Protein AF-A0A1H3S1V5-F1 (afdb_monomer_lite)

Sequence (196 aa):
MNLAVDYFEAGKFLKTAIDEETIELDSPAAMEHCFAHSAELAMKSLLLGTVEDFDLKKFGHDLKRLYQRVSELSEAKQAAEYMGQSLSEWIVVVPTDGPVTLNLPSNGEDIQIGDRNGITPENLFDWYGKYHSSDGGWHRYGYQHIEKRTIVWRRTADREPRKTEPFIWALEYWLEGFLRQIEPSIRKANASRIEK

Foldseek 3Di:
DQLLVVLLVVLVVVVVCVVVVVDDDPDNVSSLVSLLVSLQSLLVVLCVLPPVPDDCVVCQSQSLSSLVVVVVDPQLVQLQVQLLVVQLVWFDAPPPPDWFWQDQPDDDPTFTRNPSPRDGVNVLSVSCCVPQPPPSDRDDPDPPPPPRQGWTWTQDPVRDTDIDRVSSSSSSSSSVSCVVGPVVVSVVVRVVVVVD

Secondary structure (DSSP, 8-state):
--HHHHHHHHHHHHHHHHHTTS---S-THHHHHHHHHHHHHHHHHHHHHH-TT--HHHHTT-HHHHHHHHHTSTTHHHHHHHHHHHHHHHB---TTS-SEEE--SSSSPPEEETBTTSS-HHHHHHHHHHHH-SSSSS----TT-GGG---EEEE-TTS-EEEE-HHHHHHHHHHHHIIIIIHHHHHHHHHHHHT-

pLDDT: mean 71.13, std 15.95, range [35.81, 92.75]

Organism: NCBI:txid1244108

Radius of gyration: 17.21 Å; chains: 1; bounding box: 42×32×57 Å

Structure (mmCIF, N/CA/C/O backbone):
data_AF-A0A1H3S1V5-F1
#
_entry.id   AF-A0A1H3S1V5-F1
#
loop_
_atom_site.group_PDB
_atom_site.id
_atom_site.type_symbol
_atom_site.label_atom_id
_atom_site.label_alt_id
_atom_site.label_comp_id
_atom_site.label_asym_id
_atom_site.label_entity_id
_atom_site.label_seq_id
_atom_site.pdbx_PDB_ins_code
_atom_site.Cartn_x
_atom_site.Cartn_y
_atom_site.Cartn_z
_atom_site.occupancy
_atom_site.B_iso_or_equiv
_atom_site.auth_seq_id
_atom_site.auth_comp_id
_atom_site.auth_asym_id
_atom_site.auth_atom_id
_atom_site.pdbx_PDB_model_num
ATOM 1 N N . MET A 1 1 ? 5.015 -10.915 17.009 1.00 48.62 1 MET A N 1
ATOM 2 C CA . MET A 1 1 ? 5.408 -10.530 15.638 1.00 48.62 1 MET A CA 1
ATOM 3 C C . MET A 1 1 ? 4.123 -10.477 14.825 1.00 48.62 1 MET A C 1
ATOM 5 O O . MET A 1 1 ? 3.316 -11.382 14.999 1.00 48.62 1 MET A O 1
ATOM 9 N N . ASN A 1 2 ? 3.824 -9.361 14.154 1.00 78.25 2 ASN A N 1
ATOM 10 C CA . ASN A 1 2 ? 2.509 -9.116 13.542 1.00 78.25 2 ASN A CA 1
ATOM 11 C C . ASN A 1 2 ? 2.539 -9.586 12.079 1.00 78.25 2 ASN A C 1
ATOM 13 O O . ASN A 1 2 ? 3.375 -9.100 11.327 1.00 78.25 2 ASN A O 1
ATOM 17 N N . LEU A 1 3 ? 1.618 -10.471 11.679 1.00 83.50 3 LEU A N 1
ATOM 18 C CA . LEU A 1 3 ? 1.542 -11.054 10.329 1.00 83.50 3 LEU A CA 1
ATOM 19 C C . LEU A 1 3 ? 1.561 -10.002 9.205 1.00 83.50 3 LEU A C 1
ATOM 21 O O . LEU A 1 3 ? 2.122 -10.253 8.144 1.00 83.50 3 LEU A O 1
ATOM 25 N N . ALA A 1 4 ? 0.991 -8.812 9.433 1.00 86.00 4 ALA A N 1
ATOM 26 C CA . ALA A 1 4 ? 1.052 -7.713 8.465 1.00 86.00 4 ALA A CA 1
ATOM 27 C C . ALA A 1 4 ? 2.496 -7.255 8.182 1.00 86.00 4 ALA A C 1
ATOM 29 O O . ALA A 1 4 ? 2.841 -6.975 7.036 1.00 86.00 4 ALA A O 1
ATOM 30 N N . VAL A 1 5 ? 3.343 -7.207 9.214 1.00 88.62 5 VAL A N 1
ATOM 31 C CA . VAL A 1 5 ? 4.764 -6.844 9.097 1.00 88.62 5 VAL A CA 1
ATOM 32 C C . VAL A 1 5 ? 5.539 -7.964 8.412 1.00 88.62 5 VAL A C 1
ATOM 34 O O . VAL A 1 5 ? 6.356 -7.684 7.546 1.00 88.62 5 VAL A O 1
ATOM 37 N N . ASP A 1 6 ? 5.236 -9.225 8.721 1.00 89.94 6 ASP A N 1
ATOM 38 C CA . ASP A 1 6 ? 5.926 -10.365 8.105 1.00 89.94 6 ASP A CA 1
ATOM 39 C C . ASP A 1 6 ? 5.713 -10.394 6.579 1.00 89.94 6 ASP A C 1
ATOM 41 O O . ASP A 1 6 ? 6.662 -10.565 5.814 1.00 89.94 6 ASP A O 1
ATOM 45 N N . TYR A 1 7 ? 4.480 -10.145 6.120 1.00 91.50 7 TYR A N 1
ATOM 46 C CA . TYR A 1 7 ? 4.182 -9.998 4.692 1.00 91.50 7 TYR A CA 1
ATOM 47 C C . TYR A 1 7 ? 4.858 -8.773 4.066 1.00 91.50 7 TYR A C 1
ATOM 49 O O . TYR A 1 7 ? 5.318 -8.846 2.927 1.00 91.50 7 TYR A O 1
ATOM 57 N N . PHE A 1 8 ? 4.937 -7.663 4.802 1.00 92.50 8 PHE A N 1
ATOM 58 C CA . PHE A 1 8 ? 5.590 -6.446 4.331 1.00 92.50 8 PHE A CA 1
ATOM 59 C C . PHE A 1 8 ? 7.091 -6.662 4.091 1.00 92.50 8 PHE A C 1
ATOM 61 O O . PHE A 1 8 ? 7.598 -6.372 3.007 1.00 92.50 8 PHE A O 1
ATOM 68 N N . GLU A 1 9 ? 7.787 -7.244 5.069 1.00 92.75 9 GLU A N 1
ATOM 69 C CA . GLU A 1 9 ? 9.218 -7.545 4.978 1.00 92.75 9 GLU A CA 1
ATOM 70 C C . GLU A 1 9 ? 9.513 -8.585 3.890 1.00 92.75 9 GLU A C 1
ATOM 72 O O . GLU A 1 9 ? 10.481 -8.439 3.144 1.00 92.75 9 GLU A O 1
ATOM 77 N N . ALA A 1 10 ? 8.648 -9.593 3.720 1.00 91.88 10 ALA A N 1
ATOM 78 C CA . ALA A 1 10 ? 8.766 -10.546 2.617 1.00 91.88 10 ALA A CA 1
ATOM 79 C C . ALA A 1 10 ? 8.644 -9.864 1.241 1.00 91.88 10 ALA A C 1
ATOM 81 O O . ALA A 1 10 ? 9.428 -10.156 0.336 1.00 91.88 10 ALA A O 1
ATOM 82 N N . GLY A 1 11 ? 7.707 -8.920 1.087 1.00 91.19 11 GLY A N 1
ATOM 83 C CA . GLY A 1 11 ? 7.558 -8.126 -0.136 1.00 91.19 11 GLY A CA 1
ATOM 84 C C . GLY A 1 11 ? 8.802 -7.289 -0.441 1.00 91.19 11 GLY A C 1
ATOM 85 O O . GLY A 1 11 ? 9.297 -7.302 -1.569 1.00 91.19 11 GLY A O 1
ATOM 86 N N . LYS A 1 12 ? 9.367 -6.627 0.578 1.00 91.44 12 LYS A N 1
ATOM 87 C CA . LYS A 1 12 ? 10.616 -5.857 0.449 1.00 91.44 12 LYS A CA 1
ATOM 88 C C . LYS A 1 12 ? 11.810 -6.731 0.100 1.00 91.44 12 LYS A C 1
ATOM 90 O O . LYS A 1 12 ? 12.605 -6.344 -0.749 1.00 91.44 12 LYS A O 1
ATOM 95 N N . PHE A 1 13 ? 11.923 -7.904 0.716 1.00 92.31 13 PHE A N 1
ATOM 96 C CA . PHE A 1 13 ? 12.975 -8.862 0.396 1.00 92.31 13 PHE A CA 1
ATOM 97 C C . PHE A 1 13 ? 12.930 -9.268 -1.081 1.00 92.31 13 PHE A C 1
ATOM 99 O O . PHE A 1 13 ? 13.941 -9.150 -1.769 1.00 92.31 13 PHE A O 1
ATOM 106 N N . LEU A 1 14 ? 11.760 -9.682 -1.586 1.00 89.19 14 LEU A N 1
ATOM 107 C CA . LEU A 1 14 ? 11.593 -10.059 -2.995 1.00 89.19 14 LEU A CA 1
ATOM 108 C C . LEU A 1 14 ? 11.949 -8.904 -3.932 1.00 89.19 14 LEU A C 1
ATOM 110 O O . LEU A 1 14 ? 12.668 -9.100 -4.906 1.00 89.19 14 LEU A O 1
ATOM 114 N N . LYS A 1 15 ? 11.484 -7.695 -3.612 1.00 87.12 15 LYS A N 1
ATOM 115 C CA . LYS A 1 15 ? 11.785 -6.484 -4.374 1.00 87.12 15 LYS A CA 1
ATOM 116 C C . LYS A 1 15 ? 13.285 -6.210 -4.463 1.00 87.12 15 LYS A C 1
ATOM 118 O O . LYS A 1 15 ? 13.801 -6.025 -5.559 1.00 87.12 15 LYS A O 1
ATOM 123 N N . THR A 1 16 ? 13.977 -6.196 -3.325 1.00 87.69 16 THR A N 1
ATOM 124 C CA . THR A 1 16 ? 15.427 -5.975 -3.273 1.00 87.69 16 THR A CA 1
ATOM 125 C C . THR A 1 16 ? 16.170 -7.058 -4.044 1.00 87.69 16 THR A C 1
ATOM 127 O O . THR A 1 16 ? 17.041 -6.743 -4.843 1.00 87.69 16 THR A O 1
ATOM 130 N N . ALA A 1 17 ? 15.785 -8.323 -3.872 1.00 87.19 17 ALA A N 1
ATOM 131 C CA . ALA A 1 17 ? 16.427 -9.436 -4.556 1.00 87.19 17 ALA A CA 1
ATOM 132 C C . ALA A 1 17 ? 16.296 -9.346 -6.091 1.00 87.19 17 ALA A C 1
ATOM 134 O O . ALA A 1 17 ? 17.249 -9.677 -6.798 1.00 87.19 17 ALA A O 1
ATOM 135 N N . ILE A 1 18 ? 15.151 -8.872 -6.600 1.00 83.06 18 ILE A N 1
ATOM 136 C CA . ILE A 1 18 ? 14.935 -8.588 -8.030 1.00 83.06 18 ILE A CA 1
ATOM 137 C C . ILE A 1 18 ? 15.776 -7.388 -8.481 1.00 83.06 18 ILE A C 1
ATOM 139 O O . ILE A 1 18 ? 16.423 -7.447 -9.523 1.00 83.06 18 ILE A O 1
ATOM 143 N N . ASP A 1 19 ? 15.784 -6.302 -7.703 1.00 79.19 19 ASP A N 1
ATOM 144 C CA . ASP A 1 19 ? 16.542 -5.084 -8.019 1.00 79.19 19 ASP A CA 1
ATOM 145 C C . ASP A 1 19 ? 18.054 -5.333 -8.076 1.00 79.19 19 ASP A C 1
ATOM 147 O O . ASP A 1 19 ? 18.752 -4.731 -8.891 1.00 79.19 19 ASP A O 1
ATOM 151 N N . GLU A 1 20 ? 18.549 -6.231 -7.229 1.00 84.81 20 GLU A N 1
ATOM 152 C CA . GLU A 1 20 ? 19.943 -6.674 -7.180 1.00 84.81 20 GLU A CA 1
ATOM 153 C C . GLU A 1 20 ? 20.251 -7.800 -8.182 1.00 84.81 20 GLU A C 1
ATOM 155 O O . GLU A 1 20 ? 21.365 -8.319 -8.187 1.00 84.81 20 GLU A O 1
ATOM 160 N N . GLU A 1 21 ? 19.282 -8.190 -9.021 1.00 83.06 21 GLU A N 1
ATOM 161 C CA . GLU A 1 21 ? 19.415 -9.255 -10.030 1.00 83.06 21 GLU A CA 1
ATOM 162 C C . GLU A 1 21 ? 19.846 -10.608 -9.427 1.00 83.06 21 GLU A C 1
ATOM 164 O O . GLU A 1 21 ? 20.435 -11.462 -10.089 1.00 83.06 21 GLU A O 1
ATOM 169 N N . THR A 1 22 ? 19.540 -10.824 -8.145 1.00 87.19 22 THR A N 1
ATOM 170 C CA . THR A 1 22 ? 19.853 -12.072 -7.427 1.00 87.19 22 THR A CA 1
ATOM 171 C C . THR A 1 22 ? 18.798 -13.150 -7.654 1.00 87.19 22 THR A C 1
ATOM 173 O O . THR A 1 22 ? 19.099 -14.341 -7.548 1.00 87.19 22 THR A O 1
ATOM 176 N N . ILE A 1 23 ? 17.570 -12.738 -7.978 1.00 84.06 23 ILE A N 1
ATOM 177 C CA . ILE A 1 23 ? 16.473 -13.606 -8.404 1.00 84.06 23 ILE A CA 1
ATOM 178 C C . ILE A 1 23 ? 15.778 -12.993 -9.619 1.00 84.06 23 ILE A C 1
ATOM 180 O O . ILE A 1 23 ? 15.684 -11.773 -9.748 1.00 84.06 23 ILE A O 1
ATOM 184 N N . GLU A 1 24 ? 15.214 -13.848 -10.462 1.00 78.50 24 GLU A N 1
ATOM 185 C CA . GLU A 1 24 ? 14.285 -13.462 -11.519 1.00 78.50 24 GLU A CA 1
ATOM 186 C C . GLU A 1 24 ? 12.944 -14.140 -11.232 1.00 78.50 24 GLU A C 1
ATOM 188 O O . GLU A 1 24 ? 12.896 -15.330 -10.913 1.00 78.50 24 GLU A O 1
ATOM 193 N N . LEU A 1 25 ? 11.854 -13.375 -11.284 1.00 69.56 25 LEU A N 1
ATOM 194 C CA . LEU A 1 25 ? 10.507 -13.922 -11.172 1.00 69.56 25 LEU A CA 1
ATOM 195 C C . LEU A 1 25 ? 9.834 -13.861 -12.536 1.00 69.56 25 LEU A C 1
ATOM 197 O O . LEU A 1 25 ? 9.792 -12.801 -13.156 1.00 69.56 25 LEU A O 1
ATOM 201 N N . ASP A 1 26 ? 9.180 -14.955 -12.923 1.00 68.56 26 ASP A N 1
ATOM 202 C CA . ASP A 1 26 ? 8.329 -15.005 -14.120 1.00 68.56 26 ASP A CA 1
ATOM 203 C C . ASP A 1 26 ? 7.158 -14.003 -14.056 1.00 68.56 26 ASP A C 1
ATOM 205 O O . ASP A 1 26 ? 6.510 -13.709 -15.062 1.00 68.56 26 ASP A O 1
ATOM 209 N N . SER A 1 27 ? 6.842 -13.500 -12.856 1.00 71.00 27 SER A N 1
ATOM 210 C CA . SER A 1 27 ? 5.786 -12.523 -12.613 1.00 71.00 27 SER A CA 1
ATOM 211 C C . SER A 1 27 ? 6.023 -11.731 -11.319 1.00 71.00 27 SER A C 1
ATOM 213 O O . SER A 1 27 ? 6.406 -12.315 -10.302 1.00 71.00 27 SER A O 1
ATOM 215 N N . PRO A 1 28 ? 5.694 -10.424 -11.287 1.00 71.81 28 PRO A N 1
ATOM 216 C CA . PRO A 1 28 ? 5.723 -9.622 -10.061 1.00 71.81 28 PRO A CA 1
ATOM 217 C C . PRO A 1 28 ? 4.599 -9.975 -9.064 1.00 71.81 28 PRO A C 1
ATOM 219 O O . PRO A 1 28 ? 4.577 -9.430 -7.960 1.00 71.81 28 PRO A O 1
ATOM 222 N N . ALA A 1 29 ? 3.682 -10.889 -9.413 1.00 75.12 29 ALA A N 1
ATOM 223 C CA . ALA A 1 29 ? 2.519 -11.240 -8.596 1.00 75.12 29 ALA A CA 1
ATOM 224 C C . ALA A 1 29 ? 2.884 -11.651 -7.161 1.00 75.12 29 ALA A C 1
ATOM 226 O O . ALA A 1 29 ? 2.185 -11.278 -6.226 1.00 75.12 29 ALA A O 1
ATOM 227 N N . ALA A 1 30 ? 3.982 -12.385 -6.955 1.00 80.31 30 ALA A N 1
ATOM 228 C CA . ALA A 1 30 ? 4.390 -12.810 -5.613 1.00 80.31 30 ALA A CA 1
ATOM 229 C C . ALA A 1 30 ? 4.669 -11.613 -4.684 1.00 80.31 30 ALA A C 1
ATOM 231 O O . ALA A 1 30 ? 4.168 -11.565 -3.562 1.00 80.31 30 ALA A O 1
ATOM 232 N N . MET A 1 31 ? 5.414 -10.622 -5.181 1.00 84.81 31 MET A N 1
ATOM 233 C CA . MET A 1 31 ? 5.702 -9.383 -4.457 1.00 84.81 31 MET A CA 1
ATOM 234 C C . MET A 1 31 ? 4.424 -8.568 -4.224 1.00 84.81 31 MET A C 1
ATOM 236 O O . MET A 1 31 ? 4.175 -8.095 -3.117 1.00 84.81 31 MET A O 1
ATOM 240 N N . GLU A 1 32 ? 3.591 -8.445 -5.255 1.00 80.25 32 GLU A N 1
ATOM 241 C CA . GLU A 1 32 ? 2.307 -7.751 -5.187 1.00 80.25 32 GLU A CA 1
ATOM 242 C C . GLU A 1 32 ? 1.382 -8.351 -4.107 1.00 80.25 32 GLU A C 1
ATOM 244 O O . GLU A 1 32 ? 0.835 -7.619 -3.282 1.00 80.25 32 GLU A O 1
ATOM 249 N N . HIS A 1 33 ? 1.282 -9.681 -4.034 1.00 81.75 33 HIS A N 1
ATOM 250 C CA . HIS A 1 33 ? 0.501 -10.392 -3.018 1.00 81.75 33 HIS A CA 1
ATOM 251 C C . HIS A 1 33 ? 1.011 -10.150 -1.596 1.00 81.75 33 HIS A C 1
ATOM 253 O O . HIS A 1 33 ? 0.208 -9.970 -0.678 1.00 81.75 33 HIS A O 1
ATOM 259 N N . CYS A 1 34 ? 2.332 -10.134 -1.401 1.00 88.69 34 CYS A N 1
ATOM 260 C CA . CYS A 1 34 ? 2.924 -9.823 -0.104 1.00 88.69 34 CYS A CA 1
ATOM 261 C C . CYS A 1 34 ? 2.458 -8.449 0.391 1.00 88.69 34 CYS A C 1
ATOM 263 O O . CYS A 1 34 ? 1.924 -8.331 1.496 1.00 88.69 34 CYS A O 1
ATOM 265 N N . PHE A 1 35 ? 2.568 -7.421 -0.448 1.00 89.38 35 PHE A N 1
ATOM 266 C CA . PHE A 1 35 ? 2.099 -6.090 -0.083 1.00 89.38 35 PHE A CA 1
ATOM 267 C C . PHE A 1 35 ? 0.572 -6.044 0.089 1.00 89.38 35 PHE A C 1
ATOM 269 O O . PHE A 1 35 ? 0.082 -5.501 1.074 1.00 89.38 35 PHE A O 1
ATOM 276 N N . ALA A 1 36 ? -0.210 -6.686 -0.774 1.00 85.69 36 ALA A N 1
ATOM 277 C CA . ALA A 1 36 ? -1.666 -6.673 -0.652 1.00 85.69 36 ALA A CA 1
ATOM 278 C C . ALA A 1 36 ? -2.173 -7.305 0.655 1.00 85.69 36 ALA A C 1
ATOM 280 O O . ALA A 1 36 ? -3.034 -6.726 1.318 1.00 85.69 36 ALA A O 1
ATOM 281 N N . HIS A 1 37 ? -1.622 -8.447 1.079 1.00 86.88 37 HIS A N 1
ATOM 282 C CA . HIS A 1 37 ? -2.020 -9.068 2.351 1.00 86.88 37 HIS A CA 1
ATOM 283 C C . HIS A 1 37 ? -1.565 -8.261 3.548 1.00 86.88 37 HIS A C 1
ATOM 285 O O . HIS A 1 37 ? -2.296 -8.166 4.535 1.00 86.88 37 HIS A O 1
ATOM 291 N N . SER A 1 38 ? -0.377 -7.665 3.464 1.00 91.00 38 SER A N 1
ATOM 292 C CA . SER A 1 38 ? 0.070 -6.734 4.487 1.00 91.00 38 SER A CA 1
ATOM 293 C C . SER A 1 38 ? -0.944 -5.597 4.653 1.00 91.00 38 SER A C 1
ATOM 295 O O . SER A 1 38 ? -1.400 -5.349 5.771 1.00 91.00 38 SER A O 1
ATOM 297 N N . ALA A 1 39 ? -1.390 -4.987 3.547 1.00 88.81 39 ALA A N 1
ATOM 298 C CA . ALA A 1 39 ? -2.371 -3.902 3.563 1.00 88.81 39 ALA A CA 1
ATOM 299 C C . ALA A 1 39 ? -3.726 -4.363 4.109 1.00 88.81 39 ALA A C 1
ATOM 301 O O . ALA A 1 39 ? -4.304 -3.699 4.970 1.00 88.81 39 ALA A O 1
ATOM 302 N N . GLU A 1 40 ? -4.207 -5.527 3.671 1.00 88.38 40 GLU A N 1
ATOM 303 C CA . GLU A 1 40 ? -5.454 -6.123 4.150 1.00 88.38 40 GLU A CA 1
ATOM 304 C C . GLU A 1 40 ? -5.443 -6.310 5.673 1.00 88.38 40 GLU A C 1
ATOM 306 O O . GLU A 1 40 ? -6.343 -5.848 6.380 1.00 88.38 40 GLU A O 1
ATOM 311 N N . LEU A 1 41 ? -4.408 -6.980 6.186 1.00 87.69 41 LEU A N 1
ATOM 312 C CA . LEU A 1 41 ? -4.265 -7.295 7.603 1.00 87.69 41 LEU A CA 1
ATOM 313 C C . LEU A 1 41 ? -4.091 -6.027 8.437 1.00 87.69 41 LEU A C 1
ATOM 315 O O . LEU A 1 41 ? -4.678 -5.926 9.517 1.00 87.69 41 LEU A O 1
ATOM 319 N N . ALA A 1 42 ? -3.330 -5.054 7.938 1.00 87.25 42 ALA A N 1
ATOM 320 C CA . ALA A 1 42 ? -3.127 -3.771 8.594 1.00 87.25 42 ALA A CA 1
ATOM 321 C C . ALA A 1 42 ? -4.448 -2.990 8.720 1.00 87.25 42 ALA A C 1
ATOM 323 O O . ALA A 1 42 ? -4.813 -2.574 9.823 1.00 87.25 42 ALA A O 1
ATOM 324 N N . MET A 1 43 ? -5.218 -2.874 7.631 1.00 87.94 43 MET A N 1
ATOM 325 C CA . MET A 1 43 ? -6.525 -2.205 7.639 1.00 87.94 43 MET A CA 1
ATOM 326 C C . MET A 1 43 ? -7.535 -2.918 8.536 1.00 87.94 43 MET A C 1
ATOM 328 O O . MET A 1 43 ? -8.211 -2.269 9.330 1.00 87.94 43 MET A O 1
ATOM 332 N N . LYS A 1 44 ? -7.617 -4.251 8.469 1.00 87.38 44 LYS A N 1
ATOM 333 C CA . LYS A 1 44 ? -8.500 -5.041 9.341 1.00 87.38 44 LYS A CA 1
ATOM 334 C C . LYS A 1 44 ? -8.157 -4.863 10.812 1.00 87.38 44 LYS A C 1
ATOM 336 O O . LYS A 1 44 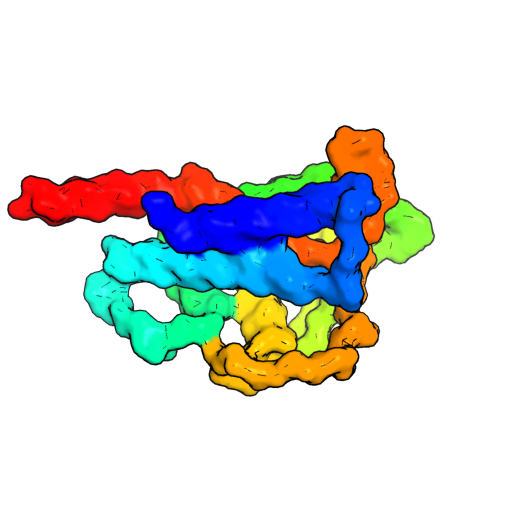? -9.056 -4.662 11.622 1.00 87.38 44 LYS A O 1
ATOM 341 N N . SER A 1 45 ? -6.870 -4.915 11.148 1.00 82.75 45 SER A N 1
ATOM 342 C CA . SER A 1 45 ? -6.399 -4.731 12.524 1.00 82.75 45 SER A CA 1
ATOM 343 C C . SER A 1 45 ? -6.767 -3.348 13.057 1.00 82.75 45 SER A C 1
ATOM 345 O O . SER A 1 45 ? -7.216 -3.226 14.194 1.00 82.75 45 SER A O 1
ATOM 347 N N . LEU A 1 46 ? -6.629 -2.315 12.221 1.00 82.81 46 LEU A N 1
ATOM 348 C CA . LEU A 1 46 ? -7.058 -0.961 12.550 1.00 82.81 46 LEU A CA 1
ATOM 349 C C . LEU A 1 46 ? -8.571 -0.889 12.777 1.00 82.81 46 LEU A C 1
ATOM 351 O O . LEU A 1 46 ? -8.995 -0.448 13.840 1.00 82.81 46 LEU A O 1
ATOM 355 N N . LEU A 1 47 ? -9.375 -1.352 11.819 1.00 85.44 47 LEU A N 1
ATOM 356 C CA . LEU A 1 47 ? -10.835 -1.261 11.888 1.00 85.44 47 LEU A CA 1
ATOM 357 C C . LEU A 1 47 ? -11.411 -2.033 13.080 1.00 85.44 47 LEU A C 1
ATOM 359 O O . LEU A 1 47 ? -12.268 -1.500 13.775 1.00 85.44 47 LEU A O 1
ATOM 363 N N . LEU A 1 48 ? -10.891 -3.229 13.377 1.00 82.88 48 LEU A N 1
ATOM 364 C CA . LEU A 1 48 ? -11.253 -3.989 14.582 1.00 82.88 48 LEU A CA 1
ATOM 365 C C . LEU A 1 48 ? -10.888 -3.252 15.879 1.00 82.88 48 LEU A C 1
ATOM 367 O O . LEU A 1 48 ? -11.541 -3.437 16.899 1.00 82.88 48 LEU A O 1
ATOM 371 N N . GLY A 1 49 ? -9.828 -2.441 15.856 1.00 78.12 49 GLY A N 1
ATOM 372 C CA . GLY A 1 49 ? -9.387 -1.663 17.008 1.00 78.12 49 GLY A CA 1
ATOM 373 C C . GLY A 1 49 ? -10.168 -0.365 17.222 1.00 78.12 49 GLY A C 1
ATOM 374 O O . GLY A 1 49 ? -10.303 0.088 18.358 1.00 78.12 49 GLY A O 1
ATOM 375 N N . THR A 1 50 ? -10.668 0.262 16.156 1.00 77.50 50 THR A N 1
ATOM 376 C CA . THR A 1 50 ? -11.241 1.617 16.224 1.00 77.50 50 THR A CA 1
ATOM 377 C C . THR A 1 50 ? -12.745 1.683 16.002 1.00 77.50 50 THR A C 1
ATOM 379 O O . THR A 1 50 ? -13.372 2.608 16.520 1.00 77.50 50 THR A O 1
ATOM 382 N N . VAL A 1 51 ? -13.337 0.726 15.287 1.00 81.81 51 VAL A N 1
ATOM 383 C CA . VAL A 1 51 ? -14.761 0.709 14.935 1.00 81.81 51 VAL A CA 1
ATOM 384 C C . VAL A 1 51 ? -15.465 -0.391 15.733 1.00 81.81 51 VAL A C 1
ATOM 386 O O . VAL A 1 51 ? -15.253 -1.573 15.485 1.00 81.81 51 VAL A O 1
ATOM 389 N N . GLU A 1 52 ? -16.313 0.013 16.682 1.00 78.94 52 GLU A N 1
ATOM 390 C CA . GLU A 1 52 ? -16.961 -0.873 17.668 1.00 78.94 52 GLU A CA 1
ATOM 391 C C . GLU A 1 52 ? -17.794 -1.998 17.024 1.00 78.94 52 GLU A C 1
ATOM 393 O O . GLU A 1 52 ? -17.674 -3.153 17.422 1.00 78.94 52 GLU A O 1
ATOM 398 N N . ASP A 1 53 ? -18.537 -1.691 15.956 1.00 81.75 53 ASP A N 1
ATOM 399 C CA . ASP A 1 53 ? -19.403 -2.646 15.245 1.00 81.75 53 ASP A CA 1
ATOM 400 C C . ASP A 1 53 ? -18.798 -3.151 13.920 1.00 81.75 53 ASP A C 1
ATOM 402 O O . ASP A 1 53 ? -19.506 -3.394 12.934 1.00 81.75 53 ASP A O 1
ATOM 406 N N . PHE A 1 54 ? -17.469 -3.261 13.830 1.00 83.31 54 PHE A N 1
ATOM 407 C CA . PHE A 1 54 ? -16.833 -3.717 12.594 1.00 83.31 54 PHE A CA 1
ATOM 408 C C . PHE A 1 54 ? -17.040 -5.219 12.345 1.00 83.31 54 PHE A C 1
ATOM 410 O O . PHE A 1 54 ? -16.402 -6.074 12.959 1.00 83.31 54 PHE A O 1
ATOM 417 N N . ASP A 1 55 ? -17.894 -5.551 11.373 1.00 81.31 55 ASP A N 1
ATOM 418 C CA . ASP A 1 55 ? -18.114 -6.932 10.937 1.00 81.31 55 ASP A CA 1
ATOM 419 C C . ASP A 1 55 ? -17.073 -7.384 9.903 1.00 81.31 55 ASP A C 1
ATOM 421 O O . ASP A 1 55 ? -17.243 -7.215 8.693 1.00 81.31 55 ASP A O 1
ATOM 425 N N . LEU A 1 56 ? -16.020 -8.053 10.376 1.00 78.19 56 LEU A N 1
ATOM 426 C CA . LEU A 1 56 ? -14.965 -8.615 9.531 1.00 78.19 56 LEU A CA 1
ATOM 427 C C . LEU A 1 56 ? -15.499 -9.505 8.388 1.00 78.19 56 LEU A C 1
ATOM 429 O O . LEU A 1 56 ? -14.922 -9.516 7.298 1.00 78.19 56 LEU A O 1
ATOM 433 N N . LYS A 1 57 ? -16.599 -10.241 8.607 1.00 76.94 57 LYS A N 1
ATOM 434 C CA . LYS A 1 57 ? -17.159 -11.171 7.612 1.00 76.94 57 LYS A CA 1
ATOM 435 C C . LYS A 1 57 ? -17.830 -10.435 6.457 1.00 76.94 57 LYS A C 1
ATOM 437 O O . LYS A 1 57 ? -17.826 -10.942 5.340 1.00 76.94 57 LYS A O 1
ATOM 442 N N . LYS A 1 58 ? -18.375 -9.243 6.710 1.00 76.19 58 LYS A N 1
ATOM 443 C CA . LYS A 1 58 ? -19.048 -8.418 5.699 1.00 76.19 58 LYS A CA 1
ATOM 444 C C . LYS A 1 58 ? -18.072 -7.741 4.735 1.00 76.19 58 LYS A C 1
ATOM 446 O O . LYS A 1 58 ? -18.415 -7.533 3.573 1.00 76.19 58 LYS A O 1
ATOM 451 N N . PHE A 1 59 ? -16.876 -7.389 5.209 1.00 71.44 59 PHE A N 1
ATOM 452 C CA . PHE A 1 59 ? -15.860 -6.710 4.395 1.00 71.44 59 PHE A CA 1
ATOM 453 C C . PHE A 1 59 ? -14.906 -7.684 3.685 1.00 71.44 59 PHE A C 1
ATOM 455 O O . PHE A 1 59 ? -14.384 -7.348 2.624 1.00 71.44 59 PHE A O 1
ATOM 462 N N . GLY A 1 60 ? -14.732 -8.908 4.202 1.00 76.69 60 GLY A N 1
ATOM 463 C CA . GLY A 1 60 ? -14.017 -9.975 3.493 1.00 76.69 60 GLY A CA 1
ATOM 464 C C . GLY A 1 60 ? -12.578 -9.586 3.136 1.00 76.69 60 GLY A C 1
ATOM 465 O O . GLY A 1 60 ? -11.830 -9.163 4.013 1.00 76.69 60 GLY A O 1
ATOM 466 N N . HIS A 1 61 ? -12.195 -9.741 1.866 1.00 79.94 61 HIS A N 1
ATOM 467 C CA . HIS A 1 61 ? -10.861 -9.417 1.324 1.00 79.94 61 HIS A CA 1
ATOM 468 C C . HIS A 1 61 ? -10.885 -8.217 0.357 1.00 79.94 61 HIS A C 1
ATOM 470 O O . HIS A 1 61 ? -9.928 -7.975 -0.375 1.00 79.94 61 HIS A O 1
ATOM 476 N N . ASP A 1 62 ? -11.989 -7.466 0.324 1.00 79.38 62 ASP A N 1
ATOM 477 C CA . ASP A 1 62 ? -12.161 -6.333 -0.584 1.00 79.38 62 ASP A CA 1
ATOM 478 C C . ASP A 1 62 ? -11.368 -5.120 -0.070 1.00 79.38 62 ASP A C 1
ATOM 480 O O . ASP A 1 62 ? -11.832 -4.361 0.789 1.00 79.38 62 ASP A O 1
ATOM 484 N N . LEU A 1 63 ? -10.147 -4.947 -0.591 1.00 81.75 63 LEU A N 1
ATOM 485 C CA . LEU A 1 63 ? -9.254 -3.852 -0.204 1.00 81.75 63 LEU A CA 1
ATOM 486 C C . LEU A 1 63 ? -9.872 -2.473 -0.436 1.00 81.75 63 LEU A C 1
ATOM 488 O O . LEU A 1 63 ? -9.622 -1.570 0.359 1.00 81.75 63 LEU A O 1
ATOM 492 N N . LYS A 1 64 ? -10.704 -2.300 -1.471 1.00 83.19 64 LYS A N 1
ATOM 493 C CA . LYS A 1 64 ? -11.369 -1.022 -1.736 1.00 83.19 64 LYS A CA 1
ATOM 494 C C . LYS A 1 64 ? -12.348 -0.691 -0.618 1.00 83.19 64 LYS A C 1
ATOM 496 O O . LYS A 1 64 ? -12.307 0.413 -0.081 1.00 83.19 64 LYS A O 1
ATOM 501 N N . ARG A 1 65 ? -13.210 -1.637 -0.236 1.00 82.88 65 ARG A N 1
ATOM 502 C CA . ARG A 1 65 ? -14.173 -1.430 0.860 1.00 82.88 65 ARG A CA 1
ATOM 503 C C . ARG A 1 65 ? -13.481 -1.233 2.204 1.00 82.88 65 ARG A C 1
ATOM 505 O O . ARG A 1 65 ? -13.919 -0.398 2.995 1.00 82.88 65 ARG A O 1
ATOM 512 N N . LEU A 1 66 ? -12.410 -1.985 2.462 1.00 85.88 66 LEU A N 1
ATOM 513 C CA . LEU A 1 66 ? -11.587 -1.810 3.660 1.00 85.88 66 LEU A CA 1
ATOM 514 C C . LEU A 1 66 ? -10.973 -0.406 3.692 1.00 85.88 66 LEU A C 1
ATOM 516 O O . LEU A 1 66 ? -11.109 0.293 4.696 1.00 85.88 66 LEU A O 1
ATOM 520 N N . TYR A 1 67 ? -10.381 0.037 2.581 1.00 86.94 67 TYR A N 1
ATOM 521 C CA . TYR A 1 67 ? -9.796 1.367 2.478 1.00 86.94 67 TYR A CA 1
ATOM 522 C C . TYR A 1 67 ? -10.838 2.475 2.627 1.00 86.94 67 TYR A C 1
ATOM 524 O O . TYR A 1 67 ? -10.598 3.411 3.382 1.00 86.94 67 TYR A O 1
ATOM 532 N N . GLN A 1 68 ? -12.008 2.368 1.986 1.00 86.38 68 GLN A N 1
ATOM 533 C CA . GLN A 1 68 ? -13.091 3.348 2.139 1.00 86.38 68 GLN A CA 1
ATOM 534 C C . GLN A 1 68 ? -13.423 3.573 3.613 1.00 86.38 68 GLN A C 1
ATOM 536 O O . GLN A 1 68 ? -13.501 4.716 4.057 1.00 86.38 68 GLN A O 1
ATOM 541 N N . ARG A 1 69 ? -13.512 2.496 4.399 1.00 86.62 69 ARG A N 1
ATOM 542 C CA . ARG A 1 69 ? -13.784 2.614 5.830 1.00 86.62 69 ARG A CA 1
ATOM 543 C C . ARG A 1 69 ? -12.615 3.213 6.610 1.00 86.62 69 ARG A C 1
ATOM 545 O O . ARG A 1 69 ? -12.833 4.034 7.494 1.00 86.62 69 ARG A O 1
ATOM 552 N N . VAL A 1 70 ? -11.381 2.828 6.283 1.00 86.69 70 VAL A N 1
ATOM 553 C CA . VAL A 1 70 ? -10.169 3.399 6.893 1.00 86.69 70 VAL A CA 1
ATOM 554 C C . VAL A 1 70 ? -10.028 4.887 6.570 1.00 86.69 70 VAL A C 1
ATOM 556 O O . VAL A 1 70 ? -9.622 5.651 7.436 1.00 86.69 70 VAL A O 1
ATOM 559 N N . SER A 1 71 ? -10.400 5.317 5.365 1.00 86.31 71 SER A N 1
ATOM 560 C CA . SER A 1 71 ? -10.263 6.701 4.897 1.00 86.31 71 SER A CA 1
ATOM 561 C C . SER A 1 71 ? -11.127 7.709 5.664 1.00 86.31 71 SER A C 1
ATOM 563 O O . SER A 1 71 ? -10.834 8.904 5.658 1.00 86.31 71 SER A O 1
ATOM 565 N N . GLU A 1 72 ? -12.156 7.232 6.370 1.00 84.44 72 GLU A N 1
ATOM 566 C CA . GLU A 1 72 ? -12.962 8.044 7.287 1.00 84.44 72 GLU A CA 1
ATOM 567 C C . GLU A 1 72 ? -12.201 8.418 8.573 1.00 84.44 72 GLU A C 1
ATOM 569 O O . GLU A 1 72 ? -12.599 9.342 9.285 1.00 84.44 72 GLU A O 1
ATOM 574 N N . LEU A 1 73 ? -11.102 7.721 8.878 1.00 79.38 73 LEU A N 1
ATOM 575 C CA . LEU A 1 73 ? -10.251 7.979 10.036 1.00 79.38 73 LEU A CA 1
ATOM 576 C C . LEU A 1 73 ? -9.227 9.077 9.712 1.00 79.38 73 LEU A C 1
ATOM 578 O O . LEU A 1 73 ? -8.626 9.101 8.637 1.00 79.38 73 LEU A O 1
ATOM 582 N N . SER A 1 74 ? -8.983 9.980 10.664 1.00 75.12 74 SER A N 1
ATOM 583 C CA . SER A 1 74 ? -8.065 11.117 10.494 1.00 75.12 74 SER A CA 1
ATOM 584 C C . SER A 1 74 ? -6.632 10.712 10.133 1.00 75.12 74 SER A C 1
ATOM 586 O O . SER A 1 74 ? -5.951 11.413 9.387 1.00 75.12 74 SER A O 1
ATOM 588 N N . GLU A 1 75 ? -6.186 9.574 10.645 1.00 72.00 75 GLU A N 1
ATOM 589 C CA . GLU A 1 75 ? -4.836 9.039 10.534 1.00 72.00 75 GLU A CA 1
ATOM 590 C C . GLU A 1 75 ? -4.546 8.510 9.122 1.00 72.00 75 GLU A C 1
ATOM 592 O O . GLU A 1 75 ? -3.410 8.593 8.660 1.00 72.00 75 GLU A O 1
ATOM 597 N N . ALA A 1 76 ? -5.571 8.057 8.388 1.00 74.38 76 ALA A N 1
ATOM 598 C CA . ALA A 1 76 ? -5.439 7.543 7.021 1.00 74.38 76 ALA A CA 1
ATOM 599 C C . ALA A 1 76 ? -4.899 8.586 6.031 1.00 74.38 76 ALA A C 1
ATOM 601 O O . ALA A 1 76 ? -4.207 8.236 5.072 1.00 74.38 76 ALA A O 1
ATOM 602 N N . LYS A 1 77 ? -5.165 9.873 6.289 1.00 78.38 77 LYS A N 1
ATOM 603 C CA . LYS A 1 77 ? -4.674 10.984 5.464 1.00 78.38 77 LYS A CA 1
ATOM 604 C C . LYS A 1 77 ? -3.149 11.086 5.476 1.00 78.38 77 LYS A C 1
ATOM 606 O O . LYS A 1 77 ? -2.558 11.339 4.433 1.00 78.38 77 LYS A O 1
ATOM 611 N N . GLN A 1 78 ? -2.510 10.818 6.615 1.00 81.19 78 GLN A N 1
ATOM 612 C CA . GLN A 1 78 ? -1.055 10.944 6.746 1.00 81.19 78 GLN A CA 1
ATOM 613 C C . GLN A 1 78 ? -0.325 9.869 5.920 1.00 81.19 78 GLN A C 1
ATOM 615 O O . GLN A 1 78 ? 0.645 10.167 5.223 1.00 81.19 78 GLN A O 1
ATOM 620 N N . ALA A 1 79 ? -0.847 8.634 5.898 1.00 80.19 79 ALA A N 1
ATOM 621 C CA . ALA A 1 79 ? -0.295 7.567 5.059 1.00 80.19 79 ALA A CA 1
ATOM 622 C C . ALA A 1 79 ? -0.444 7.868 3.557 1.00 80.19 79 ALA A C 1
ATOM 624 O O . ALA A 1 79 ? 0.469 7.595 2.776 1.00 80.19 79 ALA A O 1
ATOM 625 N N . ALA A 1 80 ? -1.567 8.471 3.149 1.00 80.56 80 ALA A N 1
ATOM 626 C CA . ALA A 1 80 ? -1.775 8.921 1.773 1.00 80.56 80 ALA A CA 1
ATOM 627 C C . ALA A 1 80 ? -0.773 10.018 1.367 1.00 80.56 80 ALA A C 1
ATOM 629 O O . ALA A 1 80 ? -0.185 9.951 0.288 1.00 80.56 80 ALA A O 1
ATOM 630 N N . GLU A 1 81 ? -0.540 10.997 2.247 1.00 82.38 81 GLU A N 1
ATOM 631 C CA . GLU A 1 81 ? 0.451 12.059 2.040 1.00 82.38 81 GLU A CA 1
ATOM 632 C C . GLU A 1 81 ? 1.873 11.494 1.923 1.00 82.38 81 GLU A C 1
ATOM 634 O O . GLU A 1 81 ? 2.611 11.871 1.011 1.00 82.38 81 GLU A O 1
ATOM 639 N N . TYR A 1 82 ? 2.239 10.548 2.793 1.00 84.19 82 TYR A N 1
ATOM 640 C CA . TYR A 1 82 ? 3.542 9.882 2.759 1.00 84.19 82 TYR A CA 1
ATOM 641 C C . TYR A 1 82 ? 3.775 9.119 1.449 1.00 84.19 82 TYR A C 1
ATOM 643 O O . TYR A 1 82 ? 4.846 9.229 0.846 1.00 84.19 82 TYR A O 1
ATOM 651 N N . MET A 1 83 ? 2.763 8.382 0.978 1.00 84.50 83 MET A N 1
ATOM 652 C CA . MET A 1 83 ? 2.812 7.684 -0.307 1.00 84.50 83 MET A CA 1
ATOM 653 C C . MET A 1 83 ? 3.042 8.667 -1.460 1.00 84.50 83 MET A C 1
ATOM 655 O O . MET A 1 83 ? 3.941 8.457 -2.271 1.00 84.50 83 MET A O 1
ATOM 659 N N . GLY A 1 84 ? 2.263 9.753 -1.517 1.00 75.00 84 GLY A N 1
ATOM 660 C CA . GLY A 1 84 ? 2.378 10.759 -2.574 1.00 75.00 84 GLY A CA 1
ATOM 661 C C . GLY A 1 84 ? 3.751 11.437 -2.605 1.00 75.00 84 GLY A C 1
ATOM 662 O O . GLY A 1 84 ? 4.340 11.583 -3.677 1.00 75.00 84 GLY A O 1
ATOM 663 N N . GLN A 1 85 ? 4.294 11.794 -1.436 1.00 78.50 85 GLN A N 1
ATOM 664 C CA . GLN A 1 85 ? 5.645 12.352 -1.313 1.00 78.50 85 GLN A CA 1
ATOM 665 C C . GLN A 1 85 ? 6.700 11.358 -1.811 1.00 78.50 85 GLN A C 1
ATOM 667 O O . GLN A 1 85 ? 7.474 11.696 -2.707 1.00 78.50 85 GLN A O 1
ATOM 672 N N . SER A 1 86 ? 6.662 10.117 -1.320 1.00 79.94 86 SER A N 1
ATOM 673 C CA . SER A 1 86 ? 7.624 9.075 -1.693 1.00 79.94 86 SER A CA 1
ATOM 674 C C . SER A 1 86 ? 7.584 8.781 -3.197 1.00 79.94 86 SER A C 1
ATOM 676 O O . SER A 1 86 ? 8.609 8.813 -3.868 1.00 79.94 86 SER A O 1
ATOM 678 N N . LEU A 1 87 ? 6.403 8.594 -3.792 1.00 73.94 87 LEU A N 1
ATOM 679 C CA . LEU A 1 87 ? 6.295 8.368 -5.239 1.00 73.94 87 LEU A CA 1
ATOM 680 C C . LEU A 1 87 ? 6.885 9.527 -6.057 1.00 73.94 87 LEU A C 1
ATOM 682 O O . LEU A 1 87 ? 7.571 9.285 -7.050 1.00 73.94 87 LEU A O 1
ATOM 686 N N . SER A 1 88 ? 6.661 10.774 -5.630 1.00 70.12 88 SER A N 1
ATOM 687 C CA . SER A 1 88 ? 7.161 11.957 -6.342 1.00 70.12 88 SER A CA 1
ATOM 688 C C . SER A 1 88 ? 8.685 12.118 -6.300 1.00 70.12 88 SER A C 1
ATOM 690 O O . SER A 1 88 ? 9.259 12.700 -7.217 1.00 70.12 88 SER A O 1
ATOM 692 N N . GLU A 1 89 ? 9.348 11.597 -5.266 1.00 71.56 89 GLU A N 1
ATOM 693 C CA . GLU A 1 89 ? 10.809 11.645 -5.137 1.00 71.56 89 GLU A CA 1
ATOM 694 C C . GLU A 1 89 ? 11.510 10.594 -6.007 1.00 71.56 89 GLU A C 1
ATOM 696 O O . GLU A 1 89 ? 12.616 10.828 -6.502 1.00 71.56 89 GLU A O 1
ATOM 701 N N . TRP A 1 90 ? 10.876 9.433 -6.188 1.00 65.12 90 TRP A N 1
ATOM 702 C CA . TRP A 1 90 ? 11.508 8.255 -6.783 1.00 65.12 90 TRP A CA 1
ATOM 703 C C . TRP A 1 90 ? 11.124 8.013 -8.248 1.00 65.12 90 TRP A C 1
ATOM 705 O O . TRP A 1 90 ? 11.913 7.425 -8.994 1.00 65.12 90 TRP A O 1
ATOM 715 N N . ILE A 1 91 ? 9.955 8.474 -8.702 1.00 64.31 91 ILE A N 1
ATOM 716 C CA . ILE A 1 91 ? 9.539 8.325 -10.102 1.00 64.31 91 ILE A CA 1
ATOM 717 C C . ILE A 1 91 ? 10.230 9.380 -10.969 1.00 64.31 91 ILE A C 1
ATOM 719 O O . ILE A 1 91 ? 10.120 10.581 -10.737 1.00 64.31 91 ILE A O 1
ATOM 723 N N . VAL A 1 92 ? 10.909 8.920 -12.020 1.00 58.00 92 VAL A N 1
ATOM 724 C CA . VAL A 1 92 ? 11.493 9.781 -13.048 1.00 58.00 92 VAL A CA 1
ATOM 725 C C . VAL A 1 92 ? 10.675 9.580 -14.310 1.00 58.00 92 VAL A C 1
ATOM 727 O O . VAL A 1 92 ? 10.816 8.571 -14.994 1.00 58.00 92 VAL A O 1
ATOM 730 N N . VAL A 1 93 ? 9.831 10.549 -14.657 1.00 55.88 93 VAL A N 1
ATOM 731 C CA . VAL A 1 93 ? 9.277 10.599 -16.013 1.00 55.88 93 VAL A CA 1
ATOM 732 C C . VAL A 1 93 ? 10.457 10.878 -16.945 1.00 55.88 93 VAL A C 1
ATOM 734 O O . VAL A 1 93 ? 11.039 11.963 -16.893 1.00 55.88 93 VAL A O 1
ATOM 737 N N . VAL A 1 94 ? 10.888 9.887 -17.734 1.00 45.50 94 VAL A N 1
ATOM 738 C CA . VAL A 1 94 ? 11.973 10.108 -18.701 1.00 45.50 94 VAL A CA 1
ATOM 739 C C . VAL A 1 94 ? 11.472 11.151 -19.708 1.00 45.50 94 VAL A C 1
ATOM 741 O O . VAL A 1 94 ? 10.432 10.925 -20.327 1.00 45.50 94 VAL A O 1
ATOM 744 N N . PRO A 1 95 ? 12.166 12.293 -19.886 1.00 40.00 95 PRO A N 1
ATOM 745 C CA . PRO A 1 95 ? 11.635 13.449 -20.616 1.00 40.00 95 PRO A CA 1
ATOM 746 C C . PRO A 1 95 ? 11.415 13.248 -22.121 1.00 40.00 95 PRO A C 1
ATOM 748 O O . PRO A 1 95 ? 11.057 14.206 -22.801 1.00 40.00 95 PRO A O 1
ATOM 751 N N . THR A 1 96 ? 11.675 12.062 -22.674 1.00 45.09 96 THR A N 1
ATOM 752 C CA . THR A 1 96 ? 11.638 11.848 -24.125 1.00 45.09 96 THR A CA 1
ATOM 753 C C . THR A 1 96 ? 10.240 11.597 -24.679 1.00 45.09 96 THR A C 1
ATOM 755 O O . THR A 1 96 ? 10.042 11.876 -25.855 1.00 45.09 96 THR A O 1
ATOM 758 N N . ASP A 1 97 ? 9.268 11.169 -23.859 1.00 43.12 97 ASP A N 1
ATOM 759 C CA . ASP A 1 97 ? 7.940 10.744 -24.348 1.00 43.12 97 ASP A CA 1
ATOM 760 C C . ASP A 1 97 ? 6.736 11.393 -23.624 1.00 43.12 97 ASP A C 1
ATOM 762 O O . ASP A 1 97 ? 5.593 10.990 -23.828 1.00 43.12 97 ASP A O 1
ATOM 766 N N . GLY A 1 98 ? 6.956 12.441 -22.818 1.00 43.88 98 GLY A N 1
ATOM 767 C CA . GLY A 1 98 ? 5.875 13.168 -22.130 1.00 43.88 98 GLY A CA 1
ATOM 768 C C . GLY A 1 98 ? 5.351 12.484 -20.849 1.00 43.88 98 GLY A C 1
ATOM 769 O O . GLY A 1 98 ? 5.961 11.531 -20.363 1.00 43.88 98 GLY A O 1
ATOM 770 N N . PRO A 1 99 ? 4.268 13.001 -20.230 1.00 46.66 99 PRO A N 1
ATOM 771 C CA . PRO A 1 99 ? 3.691 12.434 -19.006 1.00 46.66 99 PRO A CA 1
ATOM 772 C C . PRO A 1 99 ? 3.221 10.987 -19.224 1.00 46.66 99 PRO A C 1
ATOM 774 O O . PRO A 1 99 ? 2.572 10.681 -20.225 1.00 46.66 99 PRO A O 1
ATOM 777 N N . VAL A 1 100 ? 3.521 10.087 -18.277 1.00 49.25 100 VAL A N 1
ATOM 778 C CA . VAL A 1 100 ? 3.088 8.684 -18.379 1.00 49.25 100 VAL A CA 1
ATOM 779 C C . VAL A 1 100 ? 1.635 8.573 -17.947 1.00 49.25 100 VAL A C 1
ATOM 781 O O . VAL A 1 100 ? 1.281 8.921 -16.822 1.00 49.25 100 VAL A O 1
ATOM 784 N N . THR A 1 101 ? 0.802 8.054 -18.841 1.00 48.50 101 THR A N 1
ATOM 785 C CA . THR A 1 101 ? -0.616 7.820 -18.578 1.00 48.50 101 THR A CA 1
ATOM 786 C C . THR A 1 101 ? -0.833 6.369 -18.139 1.00 48.50 101 THR A C 1
ATOM 788 O O . THR A 1 101 ? -0.515 5.429 -18.869 1.00 48.50 101 THR A O 1
ATOM 791 N N . LEU A 1 102 ? -1.338 6.178 -16.922 1.00 50.81 102 LEU A N 1
ATOM 792 C CA . LEU A 1 102 ? -1.842 4.912 -16.398 1.00 50.81 102 LEU A CA 1
ATOM 793 C C . LEU A 1 102 ? -3.226 4.657 -16.987 1.00 50.81 102 LEU A C 1
ATOM 795 O O . LEU A 1 102 ? -4.214 5.252 -16.557 1.00 50.81 102 LEU A O 1
ATOM 799 N N . ASN A 1 103 ? -3.298 3.724 -17.927 1.00 45.25 103 ASN A N 1
ATOM 800 C CA . ASN A 1 103 ? -4.575 3.225 -18.416 1.00 45.25 103 ASN A CA 1
ATOM 801 C C . ASN A 1 103 ? -5.151 2.254 -17.373 1.00 45.25 103 ASN A C 1
ATOM 803 O O . ASN A 1 103 ? -4.700 1.109 -17.265 1.00 45.25 103 ASN A O 1
ATOM 807 N N . LEU A 1 104 ? -6.151 2.680 -16.597 1.00 42.03 104 LEU A N 1
ATOM 808 C CA . LEU A 1 104 ? -6.950 1.742 -15.806 1.00 42.03 104 LEU A CA 1
ATOM 809 C C . LEU A 1 104 ? -7.935 1.024 -16.755 1.00 42.03 104 LEU A C 1
ATOM 811 O O . LEU A 1 104 ? -8.557 1.671 -17.595 1.00 42.03 104 LEU A O 1
ATOM 815 N N . PRO A 1 105 ? -8.158 -0.296 -16.669 1.00 40.16 105 PRO A N 1
ATOM 816 C CA . PRO A 1 105 ? -9.092 -0.987 -17.512 1.00 40.16 105 PRO A CA 1
ATOM 817 C C . PRO A 1 105 ? -10.498 -0.610 -17.095 1.00 40.16 105 PRO A C 1
ATOM 819 O O . PRO A 1 105 ? -10.887 -0.584 -15.924 1.00 40.16 105 PRO A O 1
ATOM 822 N N . SER A 1 106 ? -11.267 -0.449 -18.155 1.00 37.91 106 SER A N 1
ATOM 823 C CA . SER A 1 106 ? -12.713 -0.496 -18.268 1.00 37.91 106 SER A CA 1
ATOM 824 C C . SER A 1 106 ? -13.537 0.717 -17.854 1.00 37.91 106 SER A C 1
ATOM 826 O O . SER A 1 106 ? -14.605 0.850 -18.445 1.00 37.91 106 SER A O 1
ATOM 828 N N . ASN A 1 107 ? -13.138 1.618 -16.944 1.00 41.75 107 ASN A N 1
ATOM 829 C CA . ASN A 1 107 ? -14.028 2.755 -16.603 1.00 41.75 107 ASN A CA 1
ATOM 830 C C . ASN A 1 107 ? -13.377 3.945 -15.868 1.00 41.75 107 ASN A C 1
ATOM 832 O O . ASN A 1 107 ? -14.096 4.871 -15.497 1.00 41.75 107 ASN A O 1
ATOM 836 N N . GLY A 1 108 ? -12.083 3.890 -15.550 1.00 43.19 108 GLY A N 1
ATOM 837 C CA . GLY A 1 108 ? -11.402 4.949 -14.800 1.00 43.19 108 GLY A CA 1
ATOM 838 C C . GLY A 1 108 ? -10.704 5.893 -15.762 1.00 43.19 108 GLY A C 1
ATOM 839 O O . GLY A 1 108 ? -10.090 5.416 -16.711 1.00 43.19 108 GLY A O 1
ATOM 840 N N . GLU A 1 109 ? -10.827 7.198 -15.534 1.00 45.31 109 GLU A N 1
ATOM 841 C CA . GLU A 1 109 ? -10.042 8.201 -16.251 1.00 45.31 109 GLU A CA 1
ATOM 842 C C . GLU A 1 109 ? -8.557 7.819 -16.240 1.00 45.31 109 GLU A C 1
ATOM 844 O O . GLU A 1 109 ? -8.032 7.307 -15.249 1.00 45.31 109 GLU A O 1
ATOM 849 N N . ASP A 1 110 ? -7.908 8.056 -17.370 1.00 48.22 110 ASP A N 1
ATOM 850 C CA . ASP A 1 110 ? -6.472 7.940 -17.554 1.00 48.22 110 ASP A CA 1
ATOM 851 C C . ASP A 1 110 ? -5.731 8.709 -16.449 1.00 48.22 110 ASP A C 1
ATOM 853 O O . ASP A 1 110 ? -5.842 9.931 -16.331 1.00 48.22 110 ASP A O 1
ATOM 857 N N . ILE A 1 111 ? -4.973 7.998 -15.612 1.00 51.19 111 ILE A N 1
ATOM 858 C CA . ILE A 1 111 ? -4.274 8.616 -14.486 1.00 51.19 111 ILE A CA 1
ATOM 859 C C . ILE A 1 111 ? -2.892 9.087 -14.949 1.00 51.19 111 ILE A C 1
ATOM 861 O O . ILE A 1 111 ? -2.038 8.277 -15.299 1.00 51.19 111 ILE A O 1
ATOM 865 N N . GLN A 1 112 ? -2.605 10.386 -14.895 1.00 50.12 112 GLN A N 1
ATOM 866 C CA . GLN A 1 112 ? -1.255 10.869 -15.200 1.00 50.12 112 GLN A CA 1
ATOM 867 C C . GLN A 1 112 ? -0.305 10.694 -14.010 1.00 50.12 112 GLN A C 1
ATOM 869 O O . GLN A 1 112 ? -0.525 11.232 -12.926 1.00 50.12 112 GLN A O 1
ATOM 874 N N . ILE A 1 113 ? 0.787 9.959 -14.219 1.00 46.06 113 ILE A N 1
ATOM 875 C CA . ILE A 1 113 ? 1.895 9.854 -13.268 1.00 46.06 113 ILE A CA 1
ATOM 876 C C . ILE A 1 113 ? 2.823 11.047 -13.464 1.00 46.06 113 ILE A C 1
ATOM 878 O O . ILE A 1 113 ? 3.351 11.262 -14.554 1.00 46.06 113 ILE A O 1
ATOM 882 N N . GLY A 1 114 ? 3.058 11.789 -12.384 1.00 43.00 114 GLY A N 1
ATOM 883 C CA . GLY A 1 114 ? 3.916 12.978 -12.373 1.00 43.00 114 GLY A CA 1
ATOM 884 C C . GLY A 1 114 ? 3.178 14.247 -11.961 1.00 43.00 114 GLY A C 1
ATOM 885 O O . GLY A 1 114 ? 3.820 15.215 -11.565 1.00 43.00 114 GLY A O 1
ATOM 886 N N . ASP A 1 115 ? 1.845 14.220 -11.959 1.00 47.75 115 ASP A N 1
ATOM 887 C CA . ASP A 1 115 ? 1.051 15.172 -11.195 1.00 47.75 115 ASP A CA 1
ATOM 888 C C . ASP A 1 115 ? 0.811 14.580 -9.798 1.00 47.75 115 ASP A C 1
ATOM 890 O O . ASP A 1 115 ? 0.566 13.376 -9.666 1.00 47.75 115 ASP A O 1
ATOM 894 N N . ARG A 1 116 ? 0.880 15.387 -8.731 1.00 43.94 116 ARG A N 1
ATOM 895 C CA . ARG A 1 116 ? 0.708 14.919 -7.330 1.00 43.94 116 ARG A CA 1
ATOM 896 C C . ARG A 1 116 ? -0.635 14.210 -7.076 1.00 43.94 116 ARG A C 1
ATOM 898 O O . ARG A 1 116 ? -0.827 13.626 -6.016 1.00 43.94 116 ARG A O 1
ATOM 905 N N . ASN A 1 117 ? -1.536 14.260 -8.054 1.00 48.19 117 ASN A N 1
ATOM 906 C CA . ASN A 1 117 ? -2.897 13.747 -8.024 1.00 48.19 117 ASN A CA 1
ATOM 907 C C . ASN A 1 117 ? -3.077 12.402 -8.747 1.00 48.19 117 ASN A C 1
ATOM 909 O O . ASN A 1 117 ? -4.186 11.879 -8.746 1.00 48.19 117 ASN A O 1
ATOM 913 N N . GLY A 1 118 ? -2.030 11.846 -9.372 1.00 58.12 118 GLY A N 1
ATOM 914 C CA . GLY A 1 118 ? -2.164 10.646 -10.195 1.00 58.12 118 GLY A CA 1
ATOM 915 C C . GLY A 1 118 ? -2.577 9.410 -9.386 1.00 58.12 118 GLY A C 1
ATOM 916 O O . GLY A 1 118 ? -3.694 8.904 -9.482 1.00 58.12 118 GLY A O 1
ATOM 917 N N . ILE A 1 119 ? -1.678 8.908 -8.543 1.00 68.25 119 ILE A N 1
ATOM 918 C CA . ILE A 1 119 ? -1.921 7.673 -7.790 1.00 68.25 119 ILE A CA 1
ATOM 919 C C . ILE A 1 119 ? -2.401 8.031 -6.387 1.00 68.25 119 ILE A C 1
ATOM 921 O O . ILE A 1 119 ? -1.604 8.345 -5.506 1.00 68.25 119 ILE A O 1
ATOM 925 N N . THR A 1 120 ? -3.715 7.988 -6.180 1.00 74.81 120 THR A N 1
ATOM 926 C CA . THR A 1 120 ? -4.325 8.088 -4.850 1.00 74.81 120 THR A CA 1
ATOM 927 C C . THR A 1 120 ? -4.503 6.692 -4.251 1.00 74.81 120 THR A C 1
ATOM 929 O O . THR A 1 120 ? -4.631 5.720 -5.003 1.00 74.81 120 THR A O 1
ATOM 932 N N . PRO A 1 121 ? -4.559 6.544 -2.913 1.00 80.44 121 PRO A N 1
ATOM 933 C CA . PRO A 1 121 ? -4.806 5.228 -2.335 1.00 80.44 121 PRO A CA 1
ATOM 934 C C . PRO A 1 121 ? -6.184 4.671 -2.735 1.00 80.44 121 PRO A C 1
ATOM 936 O O . PRO A 1 121 ? -6.325 3.471 -2.933 1.00 80.44 121 PRO A O 1
ATOM 939 N N . GLU A 1 122 ? -7.189 5.530 -2.941 1.00 79.31 122 GLU A N 1
ATOM 940 C CA . GLU A 1 122 ? -8.505 5.098 -3.432 1.00 79.31 122 GLU A CA 1
ATOM 941 C C . GLU A 1 122 ? -8.408 4.424 -4.806 1.00 79.31 122 GLU A C 1
ATOM 943 O O . GLU A 1 122 ? -8.907 3.311 -4.981 1.00 79.31 122 GLU A O 1
ATOM 948 N N . ASN A 1 123 ? -7.703 5.052 -5.751 1.00 73.88 123 ASN A N 1
ATOM 949 C CA . ASN A 1 123 ? -7.502 4.494 -7.087 1.00 73.88 123 ASN A CA 1
ATOM 950 C C . ASN A 1 123 ? -6.605 3.251 -7.055 1.00 73.88 123 ASN A C 1
ATOM 952 O O . ASN A 1 123 ? -6.852 2.309 -7.800 1.00 73.88 123 ASN A O 1
ATOM 956 N N . LEU A 1 124 ? -5.601 3.217 -6.174 1.00 77.38 124 LEU A N 1
ATOM 957 C CA . LEU A 1 124 ? -4.743 2.051 -5.947 1.00 77.38 124 LEU A CA 1
ATOM 958 C C . LEU A 1 124 ? -5.554 0.824 -5.501 1.00 77.38 124 LEU A C 1
ATOM 960 O O . LEU A 1 124 ? -5.426 -0.251 -6.088 1.00 77.38 124 LEU A O 1
ATOM 964 N N . PHE A 1 125 ? -6.402 0.970 -4.481 1.00 80.06 125 PHE A N 1
ATOM 965 C CA . PHE A 1 125 ? -7.174 -0.154 -3.946 1.00 80.06 125 PHE A CA 1
ATOM 966 C C . PHE A 1 125 ? -8.370 -0.530 -4.826 1.00 80.06 125 PHE A C 1
ATOM 968 O O . PHE A 1 125 ? -8.721 -1.708 -4.894 1.00 80.06 125 PHE A O 1
ATOM 975 N N . ASP A 1 126 ? -8.968 0.430 -5.540 1.00 75.25 126 ASP A N 1
ATOM 976 C CA . ASP A 1 126 ? -9.970 0.150 -6.575 1.00 75.25 126 ASP A CA 1
ATOM 977 C C . ASP A 1 126 ? -9.365 -0.607 -7.764 1.00 75.25 126 ASP A C 1
ATOM 979 O O . ASP A 1 126 ? -9.946 -1.595 -8.214 1.00 75.25 126 ASP A O 1
ATOM 983 N N . TRP A 1 127 ? -8.183 -0.193 -8.235 1.00 74.44 127 TRP A N 1
ATOM 984 C CA . TRP A 1 127 ? -7.419 -0.908 -9.259 1.00 74.44 127 TRP A CA 1
ATOM 985 C C . TRP A 1 127 ? -7.146 -2.342 -8.813 1.00 74.44 127 TRP A C 1
ATOM 987 O O . TRP A 1 127 ? -7.569 -3.276 -9.492 1.00 74.44 127 TRP A O 1
ATOM 997 N N . TYR A 1 128 ? -6.547 -2.534 -7.634 1.00 72.19 128 TYR A N 1
ATOM 998 C CA . TYR A 1 128 ? -6.221 -3.875 -7.147 1.00 72.19 128 TYR A CA 1
ATOM 999 C C . TYR A 1 128 ? -7.476 -4.748 -7.039 1.00 72.19 128 TYR A C 1
ATOM 1001 O O . TYR A 1 128 ? -7.499 -5.877 -7.526 1.00 72.19 128 TYR A O 1
ATOM 1009 N N . GLY A 1 129 ? -8.557 -4.198 -6.474 1.00 66.44 129 GLY A N 1
ATOM 1010 C CA . GLY A 1 129 ? -9.846 -4.874 -6.377 1.00 66.44 129 GLY A CA 1
ATOM 1011 C C . GLY A 1 129 ? -10.372 -5.331 -7.738 1.00 66.44 129 GLY A C 1
ATOM 1012 O O . GLY A 1 129 ? -10.719 -6.496 -7.878 1.00 66.44 129 GLY A O 1
ATOM 1013 N N . LYS A 1 130 ? -10.378 -4.464 -8.755 1.00 67.25 130 LYS A N 1
ATOM 1014 C CA . LYS A 1 130 ? -10.877 -4.788 -10.106 1.00 67.25 130 LYS A CA 1
ATOM 1015 C C . LYS A 1 130 ? -10.000 -5.784 -10.865 1.00 67.25 130 LYS A C 1
ATOM 1017 O O . LYS A 1 130 ? -10.524 -6.608 -11.609 1.00 67.25 130 LYS A O 1
ATOM 1022 N N . TYR A 1 131 ? -8.681 -5.696 -10.711 1.00 64.50 131 TYR A N 1
ATOM 1023 C CA . TYR A 1 131 ? -7.733 -6.533 -11.451 1.00 64.50 131 TYR A CA 1
ATOM 1024 C C . TYR A 1 131 ? -7.508 -7.905 -10.828 1.00 64.50 131 TYR A C 1
ATOM 1026 O O . TYR A 1 131 ? -7.287 -8.876 -11.550 1.00 64.50 131 TYR A O 1
ATOM 1034 N N . HIS A 1 132 ? -7.554 -7.987 -9.498 1.00 60.50 132 HIS A N 1
ATOM 1035 C CA . HIS A 1 132 ? -7.193 -9.193 -8.754 1.00 60.50 132 HIS A CA 1
ATOM 1036 C C . HIS A 1 132 ? -8.385 -9.850 -8.061 1.00 60.50 132 HIS A C 1
ATOM 1038 O O . HIS A 1 132 ? -8.268 -10.978 -7.582 1.00 60.50 132 HIS A O 1
ATOM 1044 N N . SER A 1 133 ? -9.548 -9.194 -8.046 1.00 51.50 133 SER A N 1
ATOM 1045 C CA . SER A 1 133 ? -10.782 -9.766 -7.530 1.00 51.50 133 SER A CA 1
ATOM 1046 C C . SER A 1 133 ? -11.909 -9.554 -8.542 1.00 51.50 133 SER A C 1
ATOM 1048 O O . SER A 1 133 ? -12.464 -8.471 -8.686 1.00 51.50 133 SER A O 1
ATOM 1050 N N . SER A 1 134 ? -12.306 -10.605 -9.258 1.00 44.25 134 SER A N 1
ATOM 1051 C CA . SER A 1 134 ? -13.519 -10.498 -10.073 1.00 44.25 134 SER A CA 1
ATOM 1052 C C . SER A 1 134 ? -14.798 -10.460 -9.221 1.00 44.25 134 SER A C 1
ATOM 1054 O O . SER A 1 134 ? -15.858 -10.349 -9.810 1.00 44.25 134 SER A O 1
ATOM 1056 N N . ASP A 1 135 ? -14.698 -10.585 -7.882 1.00 42.22 135 ASP A N 1
ATOM 1057 C CA . ASP A 1 135 ? -15.794 -10.510 -6.888 1.00 42.22 135 ASP A CA 1
ATOM 1058 C C . ASP A 1 135 ? -15.272 -10.560 -5.417 1.00 42.22 135 ASP A C 1
ATOM 1060 O O . ASP A 1 135 ? -15.842 -11.224 -4.551 1.00 42.22 135 ASP A O 1
ATOM 1064 N N . GLY A 1 136 ? -14.132 -9.932 -5.086 1.00 41.22 136 GLY A N 1
ATOM 1065 C CA . GLY A 1 136 ? -13.592 -9.946 -3.706 1.00 41.22 136 GLY A CA 1
ATOM 1066 C C . GLY A 1 136 ? -13.097 -11.313 -3.194 1.00 41.22 136 GLY A C 1
ATOM 1067 O O . GLY A 1 136 ? -12.841 -11.475 -1.999 1.00 41.22 136 GLY A O 1
ATOM 1068 N N . GLY A 1 137 ? -12.969 -12.303 -4.082 1.00 38.38 137 GLY A N 1
ATOM 1069 C CA . GLY A 1 137 ? -12.487 -13.648 -3.782 1.00 38.38 137 GLY A CA 1
ATOM 1070 C C . GLY A 1 137 ? -11.110 -13.936 -4.376 1.00 38.38 137 GLY A C 1
ATOM 1071 O O . GLY A 1 137 ? -10.815 -13.582 -5.517 1.00 38.38 137 GLY A O 1
ATOM 1072 N N . TRP A 1 138 ? -10.296 -14.652 -3.604 1.00 49.47 138 TRP A N 1
ATOM 1073 C CA . TRP A 1 138 ? -9.068 -15.297 -4.051 1.00 49.47 138 TRP A CA 1
ATOM 1074 C C . TRP A 1 138 ? -9.399 -16.416 -5.037 1.00 49.47 138 TRP A C 1
ATOM 1076 O O . TRP A 1 138 ? -9.524 -17.548 -4.606 1.00 49.47 138 TRP A O 1
ATOM 1086 N N . HIS A 1 139 ? -9.596 -16.130 -6.324 1.00 40.56 139 HIS A N 1
ATOM 1087 C CA . HIS A 1 139 ? -9.404 -17.089 -7.421 1.00 40.56 139 HIS A CA 1
ATOM 1088 C C . HIS A 1 139 ? -9.633 -16.403 -8.772 1.00 40.56 139 HIS A C 1
ATOM 1090 O O . HIS A 1 139 ? -10.768 -16.139 -9.155 1.00 40.56 139 HIS A O 1
ATOM 1096 N N . ARG A 1 140 ? -8.552 -16.236 -9.539 1.00 40.06 140 ARG A N 1
ATOM 1097 C CA . ARG A 1 140 ? -8.304 -16.918 -10.824 1.00 40.06 140 ARG A CA 1
ATOM 1098 C C . ARG A 1 140 ? -6.984 -16.393 -11.382 1.00 40.06 140 ARG A C 1
ATOM 1100 O O . ARG A 1 140 ? -6.920 -15.316 -11.959 1.00 40.06 140 ARG A O 1
ATOM 1107 N N . TYR A 1 141 ? -5.934 -17.195 -11.210 1.00 50.06 141 TYR A N 1
ATOM 1108 C CA . TYR A 1 141 ? -4.656 -17.050 -11.903 1.00 50.06 141 TYR A CA 1
ATOM 1109 C C . TYR A 1 141 ? -4.857 -17.356 -13.393 1.00 50.06 141 TYR A C 1
ATOM 1111 O O . TYR A 1 141 ? -4.520 -18.429 -13.886 1.00 50.06 141 TYR A O 1
ATOM 1119 N N . GLY A 1 142 ? -5.490 -16.425 -14.102 1.00 35.81 142 GLY A N 1
ATOM 1120 C CA . GLY A 1 142 ? -5.454 -16.359 -15.549 1.00 35.81 142 GLY A CA 1
ATOM 1121 C C . GLY A 1 142 ? -4.270 -15.493 -15.941 1.00 35.81 142 GLY A C 1
ATOM 1122 O O . GLY A 1 142 ? -4.291 -14.288 -15.718 1.00 35.81 142 GLY A O 1
ATOM 1123 N N . TYR A 1 143 ? -3.270 -16.100 -16.572 1.00 39.88 143 TYR A N 1
ATOM 1124 C CA . TYR A 1 143 ? -2.111 -15.475 -17.231 1.00 39.88 143 TYR A CA 1
ATOM 1125 C C . TYR A 1 143 ? -2.478 -14.415 -18.309 1.00 39.88 143 TYR A C 1
ATOM 1127 O O . TYR A 1 143 ? -1.636 -14.012 -19.103 1.00 39.88 143 TYR A O 1
ATOM 1135 N N . GLN A 1 144 ? -3.743 -13.987 -18.394 1.00 37.91 144 GLN A N 1
ATOM 1136 C CA . GLN A 1 144 ? -4.362 -13.358 -19.563 1.00 37.91 144 GLN A CA 1
ATOM 1137 C C . GLN A 1 144 ? -4.440 -11.822 -19.527 1.00 37.91 144 GLN A C 1
ATOM 1139 O O . GLN A 1 144 ? -5.014 -11.237 -20.440 1.00 37.91 144 GLN A O 1
ATOM 1144 N N . HIS A 1 145 ? -3.857 -11.137 -18.537 1.00 43.31 145 HIS A N 1
ATOM 1145 C CA . HIS A 1 145 ? -3.961 -9.666 -18.446 1.00 43.31 145 HIS A CA 1
ATOM 1146 C C . HIS A 1 145 ? -2.624 -8.916 -18.325 1.00 43.31 145 HIS A C 1
ATOM 1148 O O . HIS A 1 145 ? -2.611 -7.735 -17.989 1.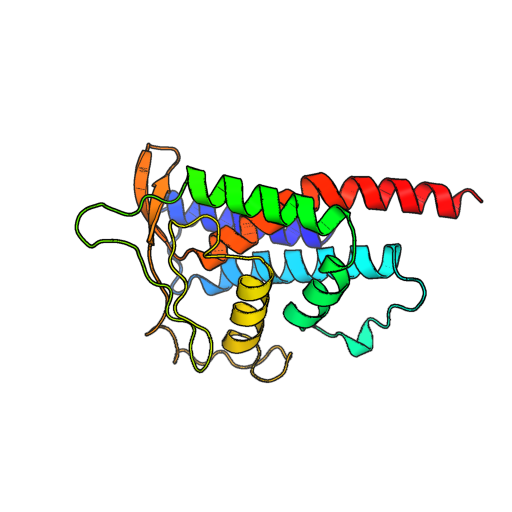00 43.31 145 HIS A O 1
ATOM 1154 N N . ILE A 1 146 ? -1.497 -9.557 -18.663 1.00 46.62 146 ILE A N 1
ATOM 1155 C CA . ILE A 1 146 ? -0.171 -8.901 -18.673 1.00 46.62 146 ILE A CA 1
ATOM 1156 C C . ILE A 1 146 ? -0.112 -7.745 -19.697 1.00 46.62 146 ILE A C 1
ATOM 1158 O O . ILE A 1 146 ? 0.644 -6.796 -19.513 1.00 46.62 146 ILE A O 1
ATOM 1162 N N . GLU A 1 147 ? -0.965 -7.752 -20.725 1.00 44.12 147 GLU A N 1
ATOM 1163 C CA . GLU A 1 147 ? -0.916 -6.797 -21.845 1.00 44.12 147 GLU A CA 1
ATOM 1164 C C . GLU A 1 147 ? -1.279 -5.333 -21.501 1.00 44.12 147 GLU A C 1
ATOM 1166 O O . GLU A 1 147 ? -1.234 -4.482 -22.387 1.00 44.12 147 GLU A O 1
ATOM 1171 N N . LYS A 1 148 ? -1.624 -4.995 -20.246 1.00 54.78 148 LYS A N 1
ATOM 1172 C CA . LYS A 1 148 ? -2.015 -3.620 -19.853 1.00 54.78 148 LYS A CA 1
ATOM 1173 C C . LYS A 1 148 ? -1.344 -3.074 -18.586 1.00 54.78 148 LYS A C 1
ATOM 1175 O O . LYS A 1 148 ? -1.855 -2.127 -17.995 1.00 54.78 148 LYS A O 1
ATOM 1180 N N . ARG A 1 149 ? -0.208 -3.631 -18.150 1.00 58.16 149 ARG A N 1
ATOM 1181 C CA . ARG A 1 149 ? 0.530 -3.072 -17.001 1.00 58.16 149 ARG A CA 1
ATOM 1182 C C . ARG A 1 149 ? 1.267 -1.800 -17.407 1.00 58.16 149 ARG A C 1
ATOM 1184 O O . ARG A 1 149 ? 2.063 -1.805 -18.346 1.00 58.16 149 ARG A O 1
ATOM 1191 N N . THR A 1 150 ? 1.009 -0.703 -16.706 1.00 61.06 150 THR A N 1
ATOM 1192 C CA . THR A 1 150 ? 1.736 0.546 -16.935 1.00 61.06 150 THR A CA 1
ATOM 1193 C C . THR A 1 150 ? 3.119 0.446 -16.317 1.00 61.06 150 THR A C 1
ATOM 1195 O O . THR A 1 150 ? 3.260 0.209 -15.121 1.00 61.06 150 THR A O 1
ATOM 1198 N N . ILE A 1 151 ? 4.142 0.659 -17.137 1.00 66.81 151 ILE A N 1
ATOM 1199 C CA . ILE A 1 151 ? 5.533 0.665 -16.703 1.00 66.81 151 ILE A CA 1
ATOM 1200 C C . ILE A 1 151 ? 6.043 2.101 -16.723 1.00 66.81 151 ILE A C 1
ATOM 1202 O O . ILE A 1 151 ? 5.926 2.796 -17.731 1.00 66.81 151 ILE A O 1
ATOM 1206 N N . VAL A 1 152 ? 6.633 2.528 -15.612 1.00 68.00 152 VAL A N 1
ATOM 1207 C CA . VAL A 1 152 ? 7.327 3.811 -15.485 1.00 68.00 152 VAL A CA 1
ATOM 1208 C C . VAL A 1 152 ? 8.809 3.595 -15.257 1.00 68.00 152 VAL A C 1
ATOM 1210 O O . VAL A 1 152 ? 9.247 2.519 -14.852 1.00 68.00 152 VAL A O 1
ATOM 1213 N N . TRP A 1 153 ? 9.583 4.646 -15.485 1.00 70.81 153 TRP A N 1
ATOM 1214 C CA . TRP A 1 153 ? 10.957 4.698 -15.026 1.00 70.81 153 TRP A CA 1
ATOM 1215 C C . TRP A 1 153 ? 11.002 5.280 -13.615 1.00 70.81 153 TRP A C 1
ATOM 1217 O O . TRP A 1 153 ? 10.339 6.265 -13.290 1.00 70.81 153 TRP A O 1
ATOM 1227 N N . ARG A 1 154 ? 11.809 4.664 -12.763 1.00 72.44 154 ARG A N 1
ATOM 1228 C CA . ARG A 1 154 ? 12.157 5.191 -11.445 1.00 72.44 154 ARG A CA 1
ATOM 1229 C C . ARG A 1 154 ? 13.656 5.360 -11.341 1.00 72.44 154 ARG A C 1
ATOM 1231 O O . ARG A 1 154 ? 14.405 4.667 -12.025 1.00 72.44 154 ARG A O 1
ATOM 1238 N N . ARG A 1 155 ? 14.085 6.230 -10.438 1.00 68.62 155 ARG A N 1
ATOM 1239 C CA . ARG A 1 155 ? 15.466 6.264 -9.968 1.00 68.62 155 ARG A CA 1
ATOM 1240 C C . ARG A 1 155 ? 15.651 5.163 -8.925 1.00 68.62 155 ARG A C 1
ATOM 1242 O O . ARG A 1 155 ? 14.776 4.976 -8.087 1.00 68.62 155 ARG A O 1
ATOM 1249 N N . THR A 1 156 ? 16.757 4.433 -8.955 1.00 67.38 156 THR A N 1
ATOM 1250 C CA . THR A 1 156 ? 17.123 3.492 -7.884 1.00 67.38 156 THR A CA 1
ATOM 1251 C C . THR A 1 156 ? 18.158 4.082 -6.928 1.00 67.38 156 THR A C 1
ATOM 1253 O O . THR A 1 156 ? 18.570 5.232 -7.089 1.00 67.38 156 THR A O 1
ATOM 1256 N N . ALA A 1 157 ? 18.506 3.366 -5.851 1.00 70.06 157 ALA A N 1
ATOM 1257 C CA . ALA A 1 157 ? 19.434 3.871 -4.828 1.00 70.06 157 ALA A CA 1
ATOM 1258 C C . ALA A 1 157 ? 20.831 4.185 -5.404 1.00 70.06 157 ALA A C 1
ATOM 1260 O O . ALA A 1 157 ? 21.485 5.137 -4.983 1.00 70.06 157 ALA A O 1
ATOM 1261 N N . ASP A 1 158 ? 21.233 3.431 -6.427 1.00 73.69 158 ASP A N 1
ATOM 1262 C CA . ASP A 1 158 ? 22.410 3.640 -7.283 1.00 73.69 158 ASP A CA 1
ATOM 1263 C C . ASP A 1 158 ? 22.249 4.801 -8.296 1.00 73.69 158 ASP A C 1
ATOM 1265 O O . ASP A 1 158 ? 23.186 5.123 -9.016 1.00 73.69 158 ASP A O 1
ATOM 1269 N N . ARG A 1 159 ? 21.093 5.478 -8.307 1.00 67.50 159 ARG A N 1
ATOM 1270 C CA . ARG A 1 159 ? 20.678 6.551 -9.230 1.00 67.50 159 ARG A CA 1
ATOM 1271 C C . ARG A 1 159 ? 20.468 6.134 -10.683 1.00 67.50 159 ARG A C 1
ATOM 1273 O O . ARG A 1 159 ? 20.210 7.012 -11.509 1.00 67.50 159 ARG A O 1
ATOM 1280 N N . GLU A 1 160 ? 20.478 4.843 -10.978 1.00 70.88 160 GLU A N 1
ATOM 1281 C CA . GLU A 1 160 ? 20.185 4.348 -12.317 1.00 70.88 160 GLU A CA 1
ATOM 1282 C C . GLU A 1 160 ? 18.668 4.332 -12.584 1.00 70.88 160 GLU A C 1
ATOM 1284 O O . GLU A 1 160 ? 17.860 4.158 -11.662 1.00 70.88 160 GLU A O 1
ATOM 1289 N N . PRO A 1 161 ? 18.230 4.573 -13.830 1.00 68.62 161 PRO A N 1
ATOM 1290 C CA . PRO A 1 161 ? 16.831 4.457 -14.193 1.00 68.62 161 PRO A CA 1
ATOM 1291 C C . PRO A 1 161 ? 16.455 2.980 -14.374 1.00 68.62 161 PRO A C 1
ATOM 1293 O O . PRO A 1 161 ? 17.024 2.282 -15.212 1.00 68.62 161 PRO A O 1
ATOM 1296 N N . ARG A 1 162 ? 15.442 2.503 -13.644 1.00 71.50 162 ARG A N 1
ATOM 1297 C CA . ARG A 1 162 ? 14.878 1.152 -13.818 1.00 71.50 162 ARG A CA 1
ATOM 1298 C C . ARG A 1 162 ? 13.400 1.209 -14.164 1.00 71.50 162 ARG A C 1
ATOM 1300 O O . ARG A 1 162 ? 12.663 2.047 -13.643 1.00 71.50 162 ARG A O 1
ATOM 1307 N N . LYS A 1 163 ? 12.962 0.297 -15.031 1.00 70.38 163 LYS A N 1
ATOM 1308 C CA . LYS A 1 163 ? 11.544 0.101 -15.346 1.00 70.38 163 LYS A CA 1
ATOM 1309 C C . LYS A 1 163 ? 10.841 -0.558 -14.167 1.00 70.38 163 LYS A C 1
ATOM 1311 O O . LYS A 1 163 ? 11.355 -1.513 -13.592 1.00 70.38 163 LYS A O 1
ATOM 1316 N N . THR A 1 164 ? 9.669 -0.061 -13.802 1.00 70.25 164 THR A N 1
ATOM 1317 C CA . THR A 1 164 ? 8.877 -0.643 -12.722 1.00 70.25 164 THR A CA 1
ATOM 1318 C C . THR A 1 164 ? 7.388 -0.384 -12.898 1.00 70.25 164 THR A C 1
ATOM 1320 O O . THR A 1 164 ? 6.985 0.515 -13.635 1.00 70.25 164 THR A O 1
ATOM 1323 N N . GLU A 1 165 ? 6.572 -1.173 -12.207 1.00 74.75 165 GLU A N 1
ATOM 1324 C CA . GLU A 1 165 ? 5.132 -0.964 -12.129 1.00 74.75 165 GLU A CA 1
ATOM 1325 C C . GLU A 1 165 ? 4.812 -0.069 -10.921 1.00 74.75 165 GLU A C 1
ATOM 1327 O O . GLU A 1 165 ? 5.109 -0.433 -9.779 1.00 74.75 165 GLU A O 1
ATOM 1332 N N . PRO A 1 166 ? 4.203 1.105 -11.136 1.00 72.44 166 PRO A N 1
ATOM 1333 C CA . PRO A 1 166 ? 4.027 2.110 -10.095 1.00 72.44 166 PRO A CA 1
ATOM 1334 C C . PRO A 1 166 ? 3.021 1.684 -9.015 1.00 72.44 166 PRO A C 1
ATOM 1336 O O . PRO A 1 166 ? 3.098 2.180 -7.895 1.00 72.44 166 PRO A O 1
ATOM 1339 N N . PHE A 1 167 ? 2.110 0.748 -9.306 1.00 75.94 167 PHE A N 1
ATOM 1340 C CA . PHE A 1 167 ? 1.121 0.266 -8.334 1.00 75.94 167 PHE A CA 1
ATOM 1341 C C . PHE A 1 167 ? 1.748 -0.489 -7.163 1.00 75.94 167 PHE A C 1
ATOM 1343 O O . PHE A 1 167 ? 1.371 -0.259 -6.017 1.00 75.94 167 PHE A O 1
ATOM 1350 N N . ILE A 1 168 ? 2.746 -1.333 -7.426 1.00 78.69 168 ILE A N 1
ATOM 1351 C CA . ILE A 1 168 ? 3.439 -2.091 -6.374 1.00 78.69 168 ILE A CA 1
ATOM 1352 C C . ILE A 1 168 ? 4.161 -1.130 -5.420 1.00 78.69 168 ILE A C 1
ATOM 1354 O O . ILE A 1 168 ? 4.122 -1.298 -4.205 1.00 78.69 168 ILE A O 1
ATOM 1358 N N . TRP A 1 169 ? 4.746 -0.072 -5.976 1.00 81.06 169 TRP A N 1
ATOM 1359 C CA . TRP A 1 169 ? 5.436 0.982 -5.234 1.00 81.06 169 TRP A CA 1
ATOM 1360 C C . TRP A 1 169 ? 4.482 1.840 -4.420 1.00 81.06 169 TRP A C 1
ATOM 1362 O O . TRP A 1 169 ? 4.748 2.154 -3.263 1.00 81.06 169 TRP A O 1
ATOM 1372 N N . ALA A 1 170 ? 3.350 2.208 -5.014 1.00 81.62 170 ALA A N 1
ATOM 1373 C CA . ALA A 1 170 ? 2.307 2.932 -4.311 1.00 81.62 170 ALA A CA 1
ATOM 1374 C C . ALA A 1 170 ? 1.800 2.123 -3.111 1.00 81.62 170 ALA A C 1
ATOM 1376 O O . ALA A 1 170 ? 1.659 2.669 -2.020 1.00 81.62 170 ALA A O 1
ATOM 1377 N N . LEU A 1 171 ? 1.611 0.812 -3.282 1.00 86.44 171 LEU A N 1
ATOM 1378 C CA . LEU A 1 171 ? 1.190 -0.078 -2.206 1.00 86.44 171 LEU A CA 1
ATOM 1379 C C . LEU A 1 171 ? 2.248 -0.216 -1.107 1.00 86.44 171 LEU A C 1
ATOM 1381 O O . LEU A 1 171 ? 1.903 -0.116 0.068 1.00 86.44 171 LEU A O 1
ATOM 1385 N N . GLU A 1 172 ? 3.522 -0.381 -1.475 1.00 89.62 172 GLU A N 1
ATOM 1386 C CA . GLU A 1 172 ? 4.650 -0.385 -0.536 1.00 89.62 172 GLU A CA 1
ATOM 1387 C C . GLU A 1 172 ? 4.691 0.909 0.285 1.00 89.62 172 GLU A C 1
ATOM 1389 O O . GLU A 1 172 ? 4.685 0.859 1.512 1.00 89.62 172 GLU A O 1
ATOM 1394 N N . TYR A 1 173 ? 4.690 2.074 -0.365 1.00 88.56 173 TYR A N 1
ATOM 1395 C CA . TYR A 1 173 ? 4.823 3.347 0.340 1.00 88.56 173 TYR A CA 1
ATOM 1396 C C . TYR A 1 173 ? 3.591 3.712 1.151 1.00 88.56 173 TYR A C 1
ATOM 1398 O O . TYR A 1 173 ? 3.722 4.260 2.245 1.00 88.56 173 TYR A O 1
ATOM 1406 N N . TRP A 1 174 ? 2.396 3.380 0.670 1.00 88.88 174 TRP A N 1
ATOM 1407 C CA . TRP A 1 174 ? 1.197 3.518 1.483 1.00 88.88 174 TRP A CA 1
ATOM 1408 C C . TRP A 1 174 ? 1.296 2.668 2.752 1.00 88.88 174 TRP A C 1
ATOM 1410 O O . TRP A 1 174 ? 1.011 3.165 3.841 1.00 88.88 174 TRP A O 1
ATOM 1420 N N . LEU A 1 175 ? 1.763 1.421 2.634 1.00 90.50 175 LEU A N 1
ATOM 1421 C CA . LEU A 1 175 ? 1.988 0.532 3.771 1.00 90.50 175 LEU A CA 1
ATOM 1422 C C . LEU A 1 175 ? 3.056 1.045 4.728 1.00 90.50 175 LEU A C 1
ATOM 1424 O O . LEU A 1 175 ? 2.851 0.991 5.937 1.00 90.50 175 LEU A O 1
ATOM 1428 N N . GLU A 1 176 ? 4.170 1.570 4.222 1.00 90.56 176 GLU A N 1
ATOM 1429 C CA . GLU A 1 176 ? 5.193 2.194 5.062 1.00 90.56 176 GLU A CA 1
ATOM 1430 C C . GLU A 1 176 ? 4.618 3.375 5.841 1.00 90.56 176 GLU A C 1
ATOM 1432 O O . GLU A 1 176 ? 4.815 3.461 7.054 1.00 90.56 176 GLU A O 1
ATOM 1437 N N . GLY A 1 177 ? 3.863 4.251 5.173 1.00 87.19 177 GLY A N 1
ATOM 1438 C CA . GLY A 1 177 ? 3.163 5.357 5.821 1.00 87.19 177 GLY A CA 1
ATOM 1439 C C . GLY A 1 177 ? 2.196 4.856 6.893 1.00 87.19 177 GLY A C 1
ATOM 1440 O O . GLY A 1 177 ? 2.233 5.317 8.034 1.00 87.19 177 GLY A O 1
ATOM 1441 N N . PHE A 1 178 ? 1.392 3.846 6.561 1.00 86.56 178 PHE A N 1
ATOM 1442 C CA . PHE A 1 178 ? 0.428 3.237 7.469 1.00 86.56 178 PHE A CA 1
ATOM 1443 C C . PHE A 1 178 ? 1.107 2.640 8.710 1.00 86.56 178 PHE A C 1
ATOM 1445 O O . PHE A 1 178 ? 0.769 2.984 9.843 1.00 86.56 178 PHE A O 1
ATOM 1452 N N . LEU A 1 179 ? 2.094 1.766 8.523 1.00 86.75 179 LEU A N 1
ATOM 1453 C CA . LEU A 1 179 ? 2.782 1.087 9.621 1.00 86.75 179 LEU A CA 1
ATOM 1454 C C . LEU A 1 179 ? 3.597 2.058 10.483 1.00 86.75 179 LEU A C 1
A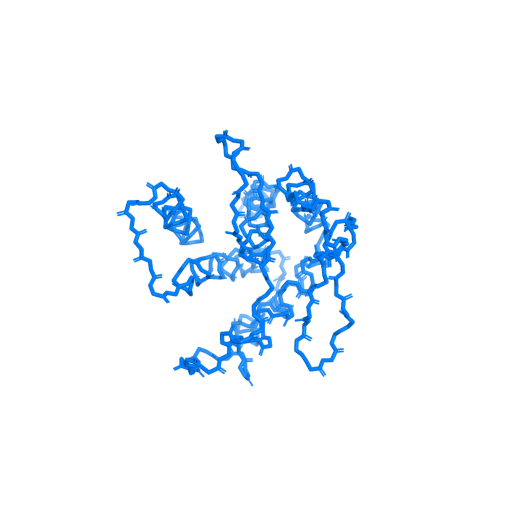TOM 1456 O O . LEU A 1 179 ? 3.738 1.829 11.680 1.00 86.75 179 LEU A O 1
ATOM 1460 N N . ARG A 1 180 ? 4.113 3.155 9.915 1.00 84.81 180 ARG A N 1
ATOM 1461 C CA . ARG A 1 180 ? 4.879 4.160 10.668 1.00 84.81 180 ARG A CA 1
ATOM 1462 C C . ARG A 1 180 ? 4.002 5.132 11.448 1.00 84.81 180 ARG A C 1
ATOM 1464 O O . ARG A 1 180 ? 4.374 5.523 12.550 1.00 84.81 180 ARG A O 1
ATOM 1471 N N . GLN A 1 181 ? 2.887 5.569 10.872 1.00 80.56 181 GLN A N 1
ATOM 1472 C CA . GLN A 1 181 ? 2.127 6.715 11.387 1.00 80.56 181 GLN A CA 1
ATOM 1473 C C . GLN A 1 181 ? 0.821 6.290 12.062 1.00 80.56 181 GLN A C 1
ATOM 1475 O O . GLN A 1 181 ? 0.402 6.872 13.066 1.00 80.56 181 GLN A O 1
ATOM 1480 N N . ILE A 1 182 ? 0.190 5.243 11.535 1.00 74.12 182 ILE A N 1
ATOM 1481 C CA . ILE A 1 182 ? -1.157 4.829 11.916 1.00 74.12 182 ILE A CA 1
ATOM 1482 C C . ILE A 1 182 ? -1.097 3.724 12.978 1.00 74.12 182 ILE A C 1
ATOM 1484 O O . ILE A 1 182 ? -1.712 3.859 14.037 1.00 74.12 182 ILE A O 1
ATOM 1488 N N . GLU A 1 183 ? -0.303 2.670 12.755 1.00 76.50 183 GLU A N 1
ATOM 1489 C CA . GLU A 1 183 ? -0.214 1.518 13.673 1.00 76.50 183 GLU A CA 1
ATOM 1490 C C . GLU A 1 183 ? 0.163 1.900 15.120 1.00 76.50 183 GLU A C 1
ATOM 1492 O O . GLU A 1 183 ? -0.574 1.506 16.036 1.00 76.50 183 GLU A O 1
ATOM 1497 N N . PRO A 1 184 ? 1.208 2.718 15.374 1.00 79.38 184 PRO A N 1
ATOM 1498 C CA . PRO A 1 184 ? 1.607 3.039 16.744 1.00 79.38 184 PRO A CA 1
ATOM 1499 C C . PRO A 1 184 ? 0.543 3.859 17.481 1.00 79.38 184 PRO A C 1
ATOM 1501 O O . PRO A 1 184 ? 0.309 3.664 18.679 1.00 79.38 184 PRO A O 1
ATOM 1504 N N . SER A 1 185 ? -0.131 4.753 16.754 1.00 70.31 185 SER A N 1
ATOM 1505 C CA . SER A 1 185 ? -1.193 5.618 17.273 1.00 70.31 185 SER A CA 1
ATOM 1506 C C . SER A 1 185 ? -2.390 4.794 17.757 1.00 70.31 185 SER A C 1
AT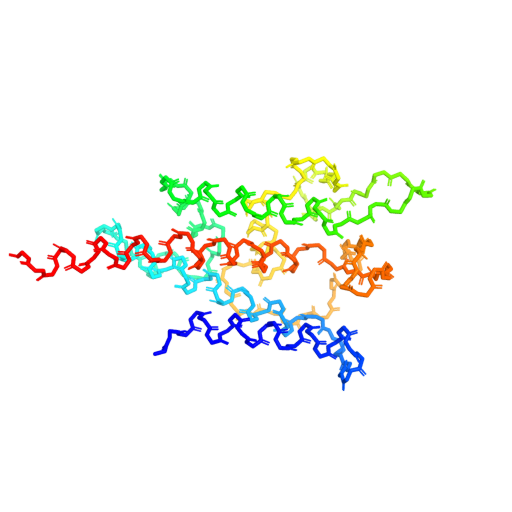OM 1508 O O . SER A 1 185 ? -2.879 5.000 18.871 1.00 70.31 185 SER A O 1
ATOM 1510 N N . ILE A 1 186 ? -2.799 3.782 16.985 1.00 67.00 186 ILE A N 1
ATOM 1511 C CA . ILE A 1 186 ? -3.898 2.873 17.347 1.00 67.00 186 ILE A CA 1
ATOM 1512 C C . ILE A 1 186 ? -3.506 1.962 18.504 1.00 67.00 186 ILE A C 1
ATOM 1514 O O . ILE A 1 186 ? -4.283 1.783 19.443 1.00 67.00 186 ILE A O 1
ATOM 1518 N N . ARG A 1 187 ? -2.298 1.385 18.465 1.00 73.62 187 ARG A N 1
ATOM 1519 C CA . ARG A 1 187 ? -1.810 0.507 19.534 1.00 73.62 187 ARG A CA 1
ATOM 1520 C C . ARG A 1 187 ? -1.849 1.223 20.882 1.00 73.62 187 ARG A C 1
ATOM 1522 O O . ARG A 1 187 ? -2.310 0.650 21.868 1.00 73.62 187 ARG A O 1
ATOM 1529 N N . LYS A 1 188 ? -1.429 2.491 20.909 1.00 74.31 188 LYS A N 1
ATOM 1530 C CA . LYS A 1 188 ? -1.506 3.347 22.095 1.00 74.31 188 LYS A CA 1
ATOM 1531 C C . LYS A 1 188 ? -2.954 3.594 22.533 1.00 74.31 188 LYS A C 1
ATOM 1533 O O . LYS A 1 188 ? -3.253 3.434 23.712 1.00 74.31 188 LYS A O 1
ATOM 1538 N N . ALA A 1 189 ? -3.848 3.938 21.604 1.00 68.06 189 ALA A N 1
ATOM 1539 C CA . ALA A 1 189 ? -5.259 4.185 21.907 1.00 68.06 189 ALA A CA 1
ATOM 1540 C C . ALA A 1 189 ? -5.967 2.950 22.500 1.00 68.06 189 ALA A C 1
ATOM 1542 O O . ALA A 1 189 ? -6.749 3.079 23.442 1.00 68.06 189 ALA A O 1
ATOM 1543 N N . ASN A 1 190 ? -5.658 1.754 21.993 1.00 67.44 190 ASN A N 1
ATOM 1544 C CA . ASN A 1 190 ? -6.246 0.502 22.468 1.00 67.44 190 ASN A CA 1
ATOM 1545 C C . ASN A 1 190 ? -5.684 0.048 23.815 1.00 67.44 190 ASN A C 1
ATOM 1547 O O . ASN A 1 190 ? -6.454 -0.410 24.656 1.00 67.44 190 ASN A O 1
ATOM 1551 N N . ALA A 1 191 ? -4.383 0.223 24.065 1.00 72.00 191 ALA A N 1
ATOM 1552 C CA . ALA A 1 191 ? -3.805 -0.053 25.381 1.00 72.00 191 ALA A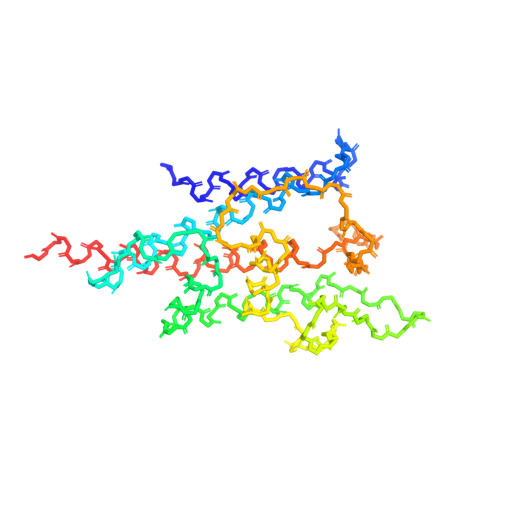 CA 1
ATOM 1553 C C . ALA A 1 191 ? -4.524 0.747 26.486 1.00 72.00 191 ALA A C 1
ATOM 1555 O O . ALA A 1 191 ? -4.918 0.185 27.503 1.00 72.00 191 ALA A O 1
ATOM 1556 N N . SER A 1 192 ? -4.824 2.025 26.233 1.00 61.44 192 SER A N 1
ATOM 1557 C CA . SER A 1 192 ? -5.554 2.889 27.173 1.00 61.44 192 SER A CA 1
ATOM 1558 C C . SER A 1 192 ? -7.033 2.530 27.381 1.00 61.44 192 SER A C 1
ATOM 1560 O O . SER A 1 192 ? -7.655 3.052 28.307 1.00 61.44 192 SER A O 1
ATOM 1562 N N . ARG A 1 193 ? -7.626 1.687 26.524 1.00 62.06 193 ARG A N 1
ATOM 1563 C CA . ARG A 1 193 ? -9.004 1.184 26.683 1.00 62.06 193 ARG A CA 1
ATOM 1564 C C . ARG A 1 193 ? -9.072 -0.073 27.549 1.00 62.06 193 ARG A C 1
ATOM 1566 O O . ARG A 1 193 ? -10.071 -0.261 28.222 1.00 62.06 193 ARG A O 1
ATOM 1573 N N . ILE A 1 194 ? -8.029 -0.904 27.527 1.00 59.81 194 ILE A N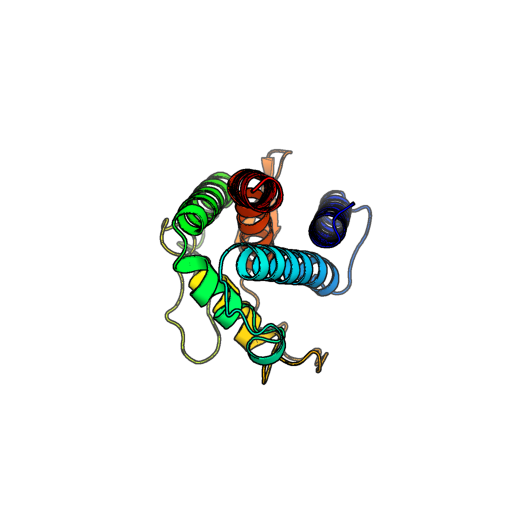 1
ATOM 1574 C CA . ILE A 1 194 ? -7.947 -2.155 28.304 1.00 59.81 194 ILE A CA 1
ATOM 1575 C C . ILE A 1 194 ? -7.643 -1.874 29.787 1.00 59.81 194 ILE A C 1
ATOM 1577 O O . ILE A 1 194 ? -7.968 -2.678 30.652 1.00 59.81 194 ILE A O 1
ATOM 1581 N N . GLU A 1 195 ? -7.035 -0.725 30.089 1.00 54.81 195 GLU A N 1
ATOM 1582 C CA . GLU A 1 195 ? -6.702 -0.290 31.455 1.00 54.81 195 GLU A CA 1
ATOM 1583 C C . GLU A 1 195 ? -7.859 0.418 32.198 1.00 54.81 195 GLU A C 1
ATOM 1585 O O . GLU A 1 195 ? -7.664 0.887 33.321 1.00 54.81 195 GLU A O 1
ATOM 1590 N N . LYS A 1 196 ? -9.048 0.518 31.590 1.00 47.19 196 LYS A N 1
ATOM 1591 C CA . LYS A 1 196 ? -10.271 1.062 32.204 1.00 47.19 196 LYS A CA 1
ATOM 1592 C C . LYS A 1 196 ? -11.268 -0.045 32.510 1.00 47.19 196 LYS A C 1
ATOM 1594 O O . LYS A 1 196 ? -11.949 0.091 33.549 1.00 47.19 196 LYS A O 1
#